Protein AF-A0A167VCK4-F1 (afdb_monomer)

Radius of gyration: 29.53 Å; Cα contacts (8 Å, |Δi|>4): 415; chains: 1; bounding box: 66×116×69 Å

Organism: NCBI:txid1759441

Mean predicted aligned error: 15.31 Å

pLDDT: mean 77.02, std 23.46, range [31.67, 98.44]

Sequence (340 aa):
MSEPAAGTLLFPRAGAYVVFSIDAEMTLEALHDEHVAEVTKNMQTKSFVGYVAKADRIINHESEFQSFRVRILRSGFPPRTEEKGIESDMCTPVWPTTEHPSSRTPLRTDKPLPWNNCYHSSFDSIIVRVPTAYEDAEGAVMLLKSEISRHNAIIRDDQQRANAALKLHQPIPAIGEPSAEDGQISPRNRSQESLQNEPLPDDDYDSAKSAQEFAQAIVNMAEMDRPPETMITVEMSYDLSYVQTLTDPQEFYIEKKALEKLEQDTKAAAIERARRLDEEAFGGAPTQSSAPQAIAPKAVNATPVPWLTRTRQRIASILDSILARFRTPKPSSSHVTPPS

Solvent-accessible surface area (backbone atoms only — not comparable to full-atom values): 20776 Å² total; per-residue (Å²): 132,83,78,80,61,92,82,48,40,66,43,82,49,67,24,28,34,32,30,34,29,63,34,51,45,72,24,51,50,89,67,77,44,71,69,56,51,57,52,29,70,68,54,87,64,64,65,39,42,26,31,30,70,36,66,72,49,76,89,52,92,85,41,70,46,43,38,34,29,34,40,38,38,27,62,53,72,52,79,66,36,73,97,62,27,40,53,42,74,46,49,43,29,28,49,86,27,62,82,45,94,84,63,52,81,42,43,58,51,82,46,80,63,98,64,74,51,30,22,36,42,59,74,44,63,48,73,36,30,32,65,60,45,68,40,70,68,76,90,42,39,33,40,41,72,70,45,50,56,50,50,57,49,53,29,52,53,41,52,50,51,14,54,51,49,42,61,71,69,50,79,75,74,78,81,72,77,86,78,85,78,89,82,82,90,83,90,85,79,93,76,92,81,81,94,74,87,81,83,84,80,82,92,78,73,60,62,68,57,55,50,48,52,52,49,47,50,50,50,52,51,55,63,72,48,53,65,61,75,82,41,54,24,37,50,73,39,56,63,59,82,83,56,90,67,76,38,61,62,68,55,55,57,52,54,50,49,51,51,54,47,54,52,50,55,49,52,53,51,51,51,52,52,52,52,51,52,49,47,70,72,59,69,80,69,82,94,72,94,75,86,82,81,90,79,82,86,78,88,77,85,82,73,87,72,81,59,79,57,53,63,55,50,54,54,48,52,52,50,49,60,54,56,57,70,72,67,68,83,79,82,78,83,78,86,80,84,83,86,134

Secondary structure (DSSP, 8-state):
-PPPPTT-EEESPTTBEEEEEE-HHHHHGGG--HHHHHHHHT----EEEEEEEEESS---TTSSEEEEEEEEEEESPPPPBGGGTB-TT-EEEETT----TT-PPPB-BSS--SSSSEEEEEEEEEEEEEE-EEE--TT--BB-HHHHHHHHHHHHHHHHHHHHHHHHTSPPPP-----------------------PPPPPS---HHHHHHHHHHHHHHHHHHTSPPTTSPBEEEES-GGG-SSPPPHHHHHHHHHHHHHHHHHHHHHHHHHHHHHHHHHHTT------PPPP-PPPP---PPPTTHHHHHHHHHHHHHHHHHHT-PPPPP----PPP-

Foldseek 3Di:
DDDDDPQWDKPPDAQFKKKKKFQQQQLCVVLVDPVSNVCSVPDDIDIWIWGFLAFPFPDDLPFQKTKTKTFTKAAAFDDDDLLQLADSQQKAAAPPDQDGPVRHDHFYKPDDDPDPRIIGHLPLMDMFIEGTDIDRCVPTIGRDPVSSVVSVVSSVVSSVSSVVSNVVPDPDPPPDDDPDDDDDDDDDDDDDDDDDDDDDDDPDPDPVVVVVVVVVVVVVSVVVRHDDSNGGHMDIDSPSPVDPHHDDSVSVVVVNVVSVVVSVVSVVVVVVVVVVVCCVVPVDDDDDDDDDDDDDDDDDDDDDDPCVVVVVVVVVVVVVVVVVVVPDDDDDDDDDDDDD

Structure (mmCIF, N/CA/C/O backbone):
data_AF-A0A167VCK4-F1
#
_entry.id   AF-A0A167VCK4-F1
#
loop_
_atom_site.group_PDB
_atom_site.id
_atom_site.type_symbol
_atom_site.label_atom_id
_atom_site.label_alt_id
_atom_site.label_comp_id
_atom_site.label_asym_id
_atom_site.label_entity_id
_atom_site.label_seq_id
_atom_site.pdbx_PDB_ins_code
_atom_site.Cartn_x
_atom_site.Cartn_y
_atom_site.Cartn_z
_atom_site.occupancy
_atom_site.B_iso_or_equiv
_atom_site.auth_seq_id
_atom_site.auth_comp_id
_atom_site.auth_asym_id
_atom_site.auth_atom_id
_atom_site.pdbx_PDB_model_num
ATOM 1 N N . MET A 1 1 ? 9.088 -3.920 26.551 1.00 51.25 1 MET A N 1
ATOM 2 C CA . MET A 1 1 ? 9.071 -4.639 25.259 1.00 51.25 1 MET A CA 1
ATOM 3 C C . MET A 1 1 ? 10.335 -5.480 25.192 1.00 51.25 1 MET A C 1
ATOM 5 O O . MET A 1 1 ? 11.338 -5.038 25.736 1.00 51.25 1 MET A O 1
ATOM 9 N N . SER A 1 2 ? 10.270 -6.703 24.664 1.00 45.84 2 SER A N 1
ATOM 10 C CA . SER A 1 2 ? 11.448 -7.574 24.563 1.00 45.84 2 SER A CA 1
ATOM 11 C C . SER A 1 2 ? 12.439 -6.995 23.554 1.00 45.84 2 SER A C 1
ATOM 13 O O . SER A 1 2 ? 12.020 -6.508 22.507 1.00 45.84 2 SER A O 1
ATOM 15 N N . GLU A 1 3 ? 13.726 -7.035 23.884 1.00 55.50 3 GLU A N 1
ATOM 16 C CA . GLU A 1 3 ? 14.824 -6.670 22.985 1.00 55.50 3 GLU A CA 1
ATOM 17 C C . GLU A 1 3 ? 14.734 -7.501 21.685 1.00 55.50 3 GLU A C 1
ATOM 19 O O . GLU A 1 3 ? 14.409 -8.694 21.763 1.00 55.50 3 GLU A O 1
ATOM 24 N N . PRO A 1 4 ? 14.942 -6.905 20.493 1.00 61.69 4 PRO A N 1
ATOM 25 C CA . PRO A 1 4 ? 14.839 -7.640 19.238 1.00 61.69 4 PRO A CA 1
ATOM 26 C C . PRO A 1 4 ? 15.866 -8.774 19.207 1.00 61.69 4 PRO A C 1
ATOM 28 O O . PRO A 1 4 ? 17.037 -8.586 19.541 1.00 61.69 4 PRO A O 1
ATOM 31 N N . ALA A 1 5 ? 15.431 -9.966 18.796 1.00 68.56 5 ALA A N 1
ATOM 32 C CA . ALA A 1 5 ? 16.333 -11.094 18.612 1.00 68.56 5 ALA A CA 1
ATOM 33 C C . ALA A 1 5 ? 17.413 -10.729 17.579 1.00 68.56 5 ALA A C 1
ATOM 35 O O . ALA A 1 5 ? 17.120 -10.077 16.570 1.00 68.56 5 ALA A O 1
ATOM 36 N N . ALA A 1 6 ? 18.657 -11.150 17.825 1.00 68.50 6 ALA A N 1
ATOM 37 C CA . ALA A 1 6 ? 19.775 -10.894 16.921 1.00 68.50 6 ALA A CA 1
ATOM 38 C C . ALA A 1 6 ? 19.420 -11.302 15.477 1.00 68.50 6 ALA A C 1
ATOM 40 O O . ALA A 1 6 ? 19.063 -12.451 15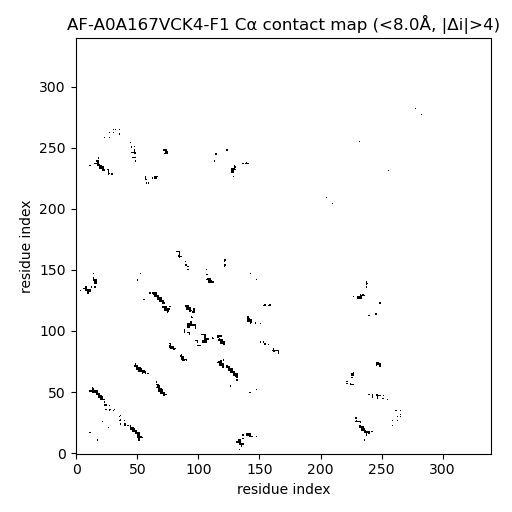.230 1.00 68.50 6 ALA A O 1
ATOM 41 N N . GLY A 1 7 ? 19.505 -10.352 14.539 1.00 69.94 7 GLY A N 1
ATOM 42 C CA . GLY A 1 7 ? 19.199 -10.560 13.116 1.00 69.94 7 GLY A CA 1
ATOM 43 C C . GLY A 1 7 ? 17.828 -10.058 12.648 1.00 69.94 7 GLY A C 1
ATOM 44 O O . GLY A 1 7 ? 17.615 -9.958 11.443 1.00 69.94 7 GLY A O 1
ATOM 45 N N . THR A 1 8 ? 16.924 -9.673 13.554 1.00 82.06 8 THR A N 1
ATOM 46 C CA . THR A 1 8 ? 15.617 -9.106 13.172 1.00 82.06 8 THR A CA 1
ATOM 47 C C . THR A 1 8 ? 15.717 -7.617 12.827 1.00 82.06 8 THR A C 1
ATOM 49 O O . THR A 1 8 ? 16.480 -6.865 13.438 1.00 82.06 8 THR A O 1
ATOM 52 N N . LEU A 1 9 ? 14.962 -7.179 11.815 1.00 87.06 9 LEU A N 1
ATOM 53 C CA . LEU A 1 9 ? 14.899 -5.784 11.367 1.00 87.06 9 LEU A CA 1
ATOM 54 C C . LEU A 1 9 ? 13.482 -5.244 11.533 1.00 87.06 9 LEU A C 1
ATOM 56 O O . LEU A 1 9 ? 12.527 -6.015 11.582 1.00 87.06 9 LEU A O 1
ATOM 60 N N . LEU A 1 10 ? 13.347 -3.915 11.579 1.00 91.44 10 LEU A N 1
ATOM 61 C CA . LEU A 1 10 ? 12.035 -3.271 11.589 1.00 91.44 10 LEU A CA 1
ATOM 62 C C . LEU A 1 10 ? 11.192 -3.783 10.416 1.00 91.44 10 LEU A C 1
ATOM 64 O O . LEU A 1 10 ? 11.621 -3.735 9.256 1.00 91.44 10 LEU A O 1
ATOM 68 N N . PHE A 1 11 ? 9.994 -4.244 10.743 1.00 93.31 11 PHE A N 1
ATOM 69 C CA . PHE A 1 11 ? 9.036 -4.761 9.791 1.00 93.31 11 PHE A CA 1
ATOM 70 C C . PHE A 1 11 ? 8.002 -3.688 9.395 1.00 93.31 11 PHE A C 1
ATOM 72 O O . PHE A 1 11 ? 7.512 -2.963 10.265 1.00 93.31 11 PHE A O 1
ATOM 79 N N . PRO A 1 12 ? 7.630 -3.605 8.104 1.00 95.38 12 PRO A N 1
ATOM 80 C CA . PRO A 1 12 ? 8.283 -4.233 6.959 1.00 95.38 12 PRO A CA 1
ATOM 81 C C . PRO A 1 12 ? 9.541 -3.474 6.498 1.00 95.38 12 PRO A C 1
ATOM 83 O O . PRO A 1 12 ? 9.688 -2.257 6.644 1.00 95.38 12 PRO A O 1
ATOM 86 N N . ARG A 1 13 ? 10.448 -4.198 5.843 1.00 94.19 13 ARG A N 1
ATOM 87 C CA . ARG A 1 13 ? 11.692 -3.665 5.289 1.00 94.19 13 ARG A CA 1
ATOM 88 C C . ARG A 1 13 ? 11.419 -2.906 3.992 1.00 94.19 13 ARG A C 1
ATOM 90 O O . ARG A 1 13 ? 10.796 -3.424 3.069 1.00 94.19 13 ARG A O 1
ATOM 97 N N . ALA A 1 14 ? 11.979 -1.704 3.864 1.00 94.69 14 ALA A N 1
ATOM 98 C CA . ALA A 1 14 ? 11.926 -0.956 2.609 1.00 94.69 14 ALA A CA 1
ATOM 99 C C . ALA A 1 14 ? 12.534 -1.760 1.438 1.00 94.69 14 ALA A C 1
ATOM 101 O O . ALA A 1 14 ? 13.630 -2.317 1.542 1.00 94.69 14 ALA A O 1
ATOM 102 N N . GLY A 1 15 ? 11.815 -1.789 0.321 1.00 96.88 15 GLY A N 1
ATOM 103 C CA . GLY A 1 15 ? 12.085 -2.573 -0.880 1.00 96.88 15 GLY A CA 1
ATOM 104 C C . GLY A 1 15 ? 11.443 -3.956 -0.891 1.00 96.88 15 GLY A C 1
ATOM 105 O O . GLY A 1 15 ? 11.307 -4.525 -1.970 1.00 96.88 15 GLY A O 1
ATOM 106 N N . ALA A 1 16 ? 11.023 -4.492 0.255 1.00 97.81 16 ALA A N 1
ATOM 107 C CA . ALA A 1 16 ? 10.404 -5.808 0.308 1.00 97.81 16 ALA A CA 1
ATOM 108 C C . ALA A 1 16 ? 9.012 -5.788 -0.325 1.00 97.81 16 ALA A C 1
ATOM 110 O O . ALA A 1 16 ? 8.238 -4.850 -0.109 1.00 97.81 16 ALA A O 1
ATOM 111 N N . TYR A 1 17 ? 8.702 -6.833 -1.087 1.00 98.38 17 TYR A N 1
ATOM 112 C CA . TYR A 1 17 ? 7.336 -7.160 -1.461 1.00 98.38 17 TYR A CA 1
ATOM 113 C C . TYR A 1 17 ? 6.623 -7.804 -0.280 1.00 98.38 17 TYR A C 1
ATOM 115 O O . TYR A 1 17 ? 7.174 -8.671 0.396 1.00 98.38 17 TYR A O 1
ATOM 123 N N . VAL A 1 18 ? 5.392 -7.364 -0.064 1.00 98.38 18 VAL A N 1
ATOM 124 C CA . VAL A 1 18 ? 4.519 -7.819 1.008 1.00 98.38 18 VAL A CA 1
ATOM 125 C C . VAL A 1 18 ? 3.144 -8.144 0.444 1.00 98.38 18 VAL A C 1
ATOM 127 O O . VAL A 1 18 ? 2.658 -7.470 -0.472 1.00 98.38 18 VAL A O 1
ATOM 130 N N . VAL A 1 19 ? 2.518 -9.166 1.014 1.00 98.25 19 VAL A N 1
ATOM 131 C CA . VAL A 1 19 ? 1.065 -9.319 1.002 1.00 98.25 19 VAL A CA 1
ATOM 132 C C . VAL A 1 19 ? 0.518 -8.474 2.138 1.00 98.25 19 VAL A C 1
ATOM 134 O O . VAL A 1 19 ? 1.095 -8.470 3.223 1.00 98.25 19 VAL A O 1
ATOM 137 N N . PHE A 1 20 ? -0.571 -7.755 1.903 1.00 98.25 20 PHE A N 1
ATOM 138 C CA . PHE A 1 20 ? -1.227 -6.982 2.946 1.00 98.25 20 PHE A CA 1
ATOM 139 C C . PHE A 1 20 ? -2.740 -6.933 2.758 1.00 98.25 20 PHE A C 1
ATOM 141 O O . PHE A 1 20 ? -3.239 -7.004 1.635 1.00 98.25 20 PHE A O 1
ATOM 148 N N . SER A 1 21 ? -3.469 -6.788 3.856 1.00 98.00 21 SER A N 1
ATOM 149 C CA . SER A 1 21 ? -4.927 -6.625 3.881 1.00 98.00 21 SER A CA 1
ATOM 150 C C . SER A 1 21 ? -5.308 -5.609 4.943 1.00 98.00 21 SER A C 1
ATOM 152 O O . SER A 1 21 ? -4.586 -5.424 5.922 1.00 98.00 21 SER A O 1
ATOM 154 N N . ILE A 1 22 ? -6.434 -4.928 4.746 1.00 97.94 22 ILE A N 1
ATOM 155 C CA . ILE A 1 22 ? -6.930 -3.971 5.734 1.00 97.94 22 ILE A CA 1
ATOM 156 C C . ILE A 1 22 ? -7.361 -4.724 6.995 1.00 97.94 22 ILE A C 1
ATOM 158 O O . ILE A 1 22 ? -8.137 -5.678 6.913 1.00 97.94 22 ILE A O 1
ATOM 162 N N . ASP A 1 23 ? -6.879 -4.265 8.148 1.00 96.94 23 ASP A N 1
ATOM 163 C CA . ASP A 1 23 ? -7.410 -4.638 9.455 1.00 96.94 23 ASP A CA 1
ATOM 164 C C . ASP A 1 23 ? -8.515 -3.639 9.814 1.00 96.94 23 ASP A C 1
ATOM 166 O O . ASP A 1 23 ? -8.262 -2.522 10.281 1.00 96.94 23 ASP A O 1
ATOM 170 N N . ALA A 1 24 ? -9.755 -4.015 9.502 1.00 96.19 24 ALA A N 1
ATOM 171 C CA . ALA A 1 24 ? -10.920 -3.168 9.724 1.00 96.19 24 ALA A CA 1
ATOM 172 C C . ALA A 1 24 ? -11.179 -2.926 11.220 1.00 96.19 24 ALA A C 1
ATOM 174 O O . ALA A 1 24 ? -11.553 -1.811 11.590 1.00 96.19 24 ALA A O 1
ATOM 175 N N . GLU A 1 25 ? -10.964 -3.942 12.068 1.00 94.38 25 GLU A N 1
ATOM 176 C CA . GLU A 1 25 ? -11.134 -3.837 13.523 1.00 94.38 25 GLU A CA 1
ATOM 177 C C . GLU A 1 25 ? -10.146 -2.802 14.077 1.00 94.38 25 GLU A C 1
ATOM 179 O O . GLU A 1 25 ? -10.559 -1.823 14.697 1.00 94.38 25 GLU A O 1
ATOM 184 N N . MET A 1 26 ? -8.855 -2.956 13.770 1.00 93.75 26 MET A N 1
ATOM 185 C CA . MET A 1 26 ? -7.796 -2.080 14.282 1.00 93.75 26 MET A CA 1
ATOM 186 C C . MET A 1 26 ? -7.824 -0.673 13.673 1.00 93.75 26 MET A C 1
ATOM 188 O O . MET A 1 26 ? -7.414 0.299 14.309 1.00 93.75 26 MET A O 1
ATOM 192 N N . THR A 1 27 ? -8.322 -0.527 12.443 1.00 95.12 27 THR A N 1
ATOM 193 C CA . THR A 1 27 ? -8.495 0.792 11.814 1.00 95.12 27 THR A CA 1
ATOM 194 C C . THR A 1 27 ? -9.505 1.653 12.570 1.00 95.12 27 THR A C 1
ATOM 196 O O . THR A 1 27 ? -9.289 2.853 12.712 1.00 95.12 27 THR A O 1
ATOM 199 N N . LEU A 1 28 ? -10.608 1.065 13.043 1.00 94.69 28 LEU A N 1
ATOM 200 C CA . LEU A 1 28 ? -11.704 1.806 13.679 1.00 94.69 28 LEU A CA 1
ATOM 201 C C . LEU A 1 28 ? -11.793 1.590 15.197 1.00 94.69 28 LEU A C 1
ATOM 203 O O . LEU A 1 28 ? -12.748 2.048 15.825 1.00 94.69 28 LEU A O 1
ATOM 207 N N . GLU A 1 29 ? -10.792 0.948 15.800 1.00 92.12 29 GLU A N 1
ATOM 208 C CA . GLU A 1 29 ? -10.749 0.632 17.234 1.00 92.12 29 GLU A CA 1
ATOM 209 C C . GLU A 1 29 ? -10.920 1.877 18.120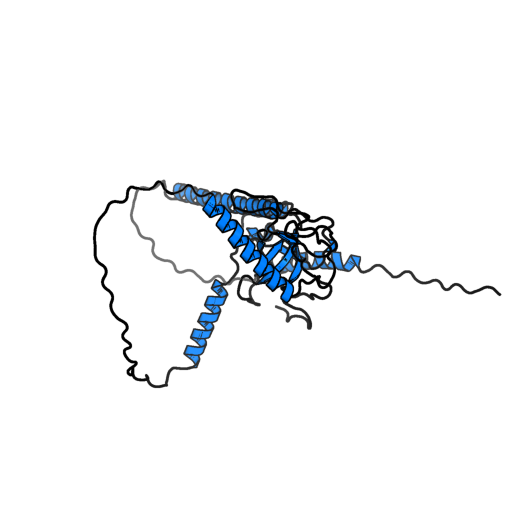 1.00 92.12 29 GLU A C 1
ATOM 211 O O . GLU A 1 29 ? -11.632 1.837 19.127 1.00 92.12 29 GLU A O 1
ATOM 216 N N . ALA A 1 30 ? -10.340 3.006 17.700 1.00 90.12 30 ALA A N 1
ATOM 217 C CA . ALA A 1 30 ? -10.389 4.276 18.425 1.00 90.12 30 ALA A CA 1
ATOM 218 C C . ALA A 1 30 ? -11.807 4.874 18.547 1.00 90.12 30 ALA A C 1
ATOM 220 O O . ALA A 1 30 ? -12.027 5.780 19.350 1.00 90.12 30 ALA A O 1
ATOM 221 N N . LEU A 1 31 ? -12.786 4.389 17.770 1.00 90.31 31 LEU A N 1
ATOM 222 C CA . LEU A 1 31 ? -14.174 4.853 17.877 1.00 90.31 31 LEU A CA 1
ATOM 223 C C . LEU A 1 31 ? -14.893 4.303 19.113 1.00 90.31 31 LEU A C 1
ATOM 225 O O . LEU A 1 31 ? -15.889 4.893 19.526 1.00 90.31 31 LEU A O 1
ATOM 229 N N . HIS A 1 32 ? -14.411 3.195 19.689 1.00 90.31 32 HIS A N 1
ATOM 230 C CA . HIS A 1 32 ? -15.005 2.540 20.861 1.00 90.31 32 HIS A CA 1
ATOM 231 C C . HIS A 1 32 ? -16.531 2.313 20.755 1.00 90.31 32 HIS A C 1
ATOM 233 O O . HIS A 1 32 ? -17.246 2.369 21.756 1.00 90.31 32 HIS A O 1
ATOM 239 N N . ASP A 1 33 ? -17.031 2.052 19.544 1.00 93.19 33 ASP A N 1
ATOM 240 C CA . ASP A 1 33 ? -18.449 1.814 19.265 1.00 93.19 33 ASP A CA 1
ATOM 241 C C . ASP A 1 33 ? -18.698 0.316 19.010 1.00 93.19 33 ASP A C 1
ATOM 243 O O . ASP A 1 33 ? -18.062 -0.304 18.154 1.00 93.19 33 ASP A O 1
ATOM 247 N N . GLU A 1 34 ? -19.613 -0.279 19.781 1.00 93.25 34 GLU A N 1
ATOM 248 C CA . GLU A 1 34 ? -19.919 -1.717 19.731 1.00 93.25 34 GLU A CA 1
ATOM 249 C C . GLU A 1 34 ? -20.486 -2.147 18.371 1.00 93.25 34 GLU A C 1
ATOM 251 O O . GLU A 1 34 ? -20.140 -3.219 17.872 1.00 93.25 34 GLU A O 1
ATOM 256 N N . HIS A 1 35 ? -21.295 -1.294 17.733 1.00 92.12 35 HIS A N 1
ATOM 257 C CA . HIS A 1 35 ? -21.841 -1.582 16.411 1.00 92.12 35 HIS A CA 1
ATOM 258 C C . HIS A 1 35 ? -20.734 -1.577 15.355 1.00 92.12 35 HIS A C 1
ATOM 260 O O . HIS A 1 35 ? -20.675 -2.479 14.519 1.00 92.12 35 HIS A O 1
ATOM 266 N N . VAL A 1 36 ? -19.815 -0.608 15.425 1.00 94.81 36 VAL A N 1
ATOM 267 C CA . VAL A 1 36 ? -18.645 -0.580 14.536 1.00 94.81 36 VAL A CA 1
ATOM 268 C C . VAL A 1 36 ? -17.797 -1.833 14.722 1.00 94.81 36 VAL A C 1
ATOM 270 O O . VAL A 1 36 ? -17.436 -2.452 13.726 1.00 94.81 36 VAL A O 1
ATOM 273 N N . ALA A 1 37 ? -17.527 -2.242 15.964 1.00 94.31 37 ALA A N 1
ATOM 274 C CA . ALA A 1 37 ? -16.748 -3.446 16.254 1.00 94.31 37 ALA A CA 1
ATOM 275 C C . ALA A 1 37 ? -17.400 -4.724 15.693 1.00 94.31 37 ALA A C 1
ATOM 277 O O . ALA A 1 37 ? -16.708 -5.610 15.192 1.00 94.31 37 ALA A O 1
ATOM 278 N N . GLU A 1 38 ? -18.731 -4.833 15.742 1.00 95.00 38 GLU A N 1
ATOM 279 C CA . GLU A 1 38 ? -19.453 -5.961 15.147 1.00 95.00 38 GLU A CA 1
ATOM 280 C C . GLU A 1 38 ? -19.389 -5.949 13.611 1.00 95.00 38 GLU A C 1
ATOM 282 O O . GLU A 1 38 ? -19.175 -6.995 12.989 1.00 95.00 38 GLU A O 1
ATOM 287 N N . VAL A 1 39 ? -19.543 -4.776 12.991 1.00 95.06 39 VAL A N 1
ATOM 288 C CA . VAL A 1 39 ? -19.478 -4.622 11.530 1.00 95.06 39 VAL A CA 1
ATOM 289 C C . VAL A 1 39 ? -18.075 -4.932 11.009 1.00 95.06 39 VAL A C 1
ATOM 291 O O . VAL A 1 39 ? -17.938 -5.711 10.065 1.00 95.06 39 VAL A O 1
ATOM 294 N N . THR A 1 40 ? -17.031 -4.372 11.626 1.00 95.06 40 THR A N 1
ATOM 295 C CA . THR A 1 40 ? -15.640 -4.548 11.179 1.00 95.06 40 THR A CA 1
ATOM 296 C C . THR A 1 40 ? -15.153 -5.979 11.353 1.00 95.06 40 THR A C 1
ATOM 298 O O . THR A 1 40 ? -14.510 -6.507 10.450 1.00 95.06 40 THR A O 1
ATOM 301 N N . LYS A 1 41 ? -15.548 -6.655 12.438 1.00 93.56 41 LYS A N 1
ATOM 302 C CA . LYS A 1 41 ? -15.233 -8.072 12.678 1.00 93.56 41 LYS A CA 1
ATOM 303 C C . LYS A 1 41 ? -15.765 -9.014 11.595 1.00 93.56 41 LYS A C 1
ATOM 305 O O . LYS A 1 41 ? -15.189 -10.072 11.350 1.00 93.56 41 LYS A O 1
ATOM 310 N N . ASN A 1 42 ? -16.886 -8.659 10.970 1.00 92.38 42 ASN A N 1
ATOM 311 C CA . ASN A 1 42 ? -17.507 -9.453 9.910 1.00 92.38 42 ASN A CA 1
ATOM 312 C C . ASN A 1 42 ? -17.162 -8.941 8.502 1.00 92.38 42 ASN A C 1
ATOM 314 O O . ASN A 1 42 ? -17.631 -9.507 7.509 1.00 92.38 42 ASN A O 1
ATOM 318 N N . MET A 1 43 ? -16.367 -7.873 8.395 1.00 93.19 43 MET A N 1
ATOM 319 C CA . MET A 1 43 ? -15.998 -7.285 7.117 1.00 93.19 43 MET A CA 1
ATOM 320 C C . MET A 1 43 ? -15.003 -8.191 6.394 1.00 93.19 43 MET A C 1
ATOM 322 O O . MET A 1 43 ? -13.942 -8.527 6.912 1.00 93.19 43 MET A O 1
ATOM 326 N N . GLN A 1 44 ? -15.340 -8.579 5.167 1.00 92.44 44 GLN A N 1
ATOM 327 C CA . GLN A 1 44 ? -14.403 -9.288 4.305 1.00 92.44 44 GLN A CA 1
ATOM 328 C C . GLN A 1 44 ? -13.471 -8.272 3.650 1.00 92.44 44 GLN A C 1
ATOM 330 O O . GLN A 1 44 ? -13.928 -7.416 2.891 1.00 92.44 44 GLN A O 1
ATOM 335 N N . THR A 1 45 ? -12.178 -8.379 3.937 1.00 94.94 45 THR A N 1
ATOM 336 C CA . THR A 1 45 ? -11.135 -7.572 3.301 1.00 94.94 45 THR A CA 1
ATOM 337 C C . THR A 1 45 ? -10.359 -8.416 2.301 1.00 94.94 45 THR A C 1
ATOM 339 O O . THR A 1 45 ? -10.238 -9.638 2.444 1.00 94.94 45 THR A O 1
ATOM 342 N N . LYS A 1 46 ? -9.874 -7.779 1.234 1.00 96.94 46 LYS A N 1
ATOM 343 C CA . LYS A 1 46 ? -9.067 -8.465 0.222 1.00 96.94 46 LYS A CA 1
ATOM 344 C C . LYS A 1 46 ? -7.586 -8.390 0.569 1.00 96.94 46 LYS A C 1
ATOM 346 O O . LYS A 1 46 ? -7.119 -7.485 1.260 1.00 96.94 46 LYS A O 1
ATOM 351 N N . SER A 1 47 ? -6.834 -9.348 0.037 1.00 97.62 47 SER A N 1
ATOM 352 C CA . SER A 1 47 ? -5.376 -9.325 0.075 1.00 97.62 47 SER A CA 1
ATOM 353 C C . SER A 1 47 ? -4.831 -8.649 -1.176 1.00 97.62 47 SER A C 1
ATOM 355 O O . SER A 1 47 ? -5.239 -8.936 -2.305 1.00 97.62 47 SER A O 1
ATOM 357 N N . PHE A 1 48 ? -3.872 -7.765 -0.963 1.00 98.31 48 PHE A N 1
ATOM 358 C CA . PHE A 1 48 ? -3.171 -7.004 -1.979 1.00 98.31 48 PHE A CA 1
ATOM 359 C C . PHE A 1 48 ? -1.688 -7.331 -1.906 1.00 98.31 48 PHE A C 1
ATOM 361 O O . PHE A 1 48 ? -1.187 -7.816 -0.893 1.00 98.31 48 PHE A O 1
ATOM 368 N N . VAL A 1 49 ? -0.975 -7.057 -2.990 1.00 98.44 49 VAL A N 1
ATOM 369 C CA . VAL A 1 49 ? 0.474 -7.232 -3.050 1.00 98.44 49 VAL A CA 1
ATOM 370 C C . VAL A 1 49 ? 1.086 -5.906 -3.437 1.00 98.44 49 VAL A C 1
ATOM 372 O O . VAL A 1 49 ? 0.549 -5.185 -4.271 1.00 98.44 49 VAL A O 1
ATOM 375 N N . GLY A 1 50 ? 2.220 -5.564 -2.850 1.00 98.31 50 GLY A N 1
ATOM 376 C CA . GLY A 1 50 ? 2.954 -4.360 -3.206 1.00 98.31 50 GLY A CA 1
ATOM 377 C C . GLY A 1 50 ? 4.342 -4.379 -2.607 1.00 98.31 50 GLY A C 1
ATOM 378 O O . GLY A 1 50 ? 4.643 -5.237 -1.783 1.00 98.31 50 GLY A O 1
ATOM 379 N N . TYR A 1 51 ? 5.192 -3.439 -3.008 1.00 98.38 51 TYR A N 1
ATOM 380 C CA . TYR A 1 51 ? 6.474 -3.259 -2.330 1.00 98.38 51 TYR A CA 1
ATOM 381 C C . TYR A 1 51 ? 6.454 -2.024 -1.435 1.00 98.38 51 TYR A C 1
ATOM 383 O O . TYR A 1 51 ? 5.839 -0.996 -1.749 1.00 98.38 51 TYR A O 1
ATOM 391 N N . VAL A 1 52 ? 7.167 -2.121 -0.317 1.00 98.06 52 VAL A N 1
ATOM 392 C CA . VAL A 1 52 ? 7.318 -1.035 0.651 1.00 98.06 52 VAL A CA 1
ATOM 393 C C . VAL A 1 52 ? 8.336 -0.036 0.116 1.00 98.06 52 VAL A C 1
ATOM 395 O O . VAL A 1 52 ? 9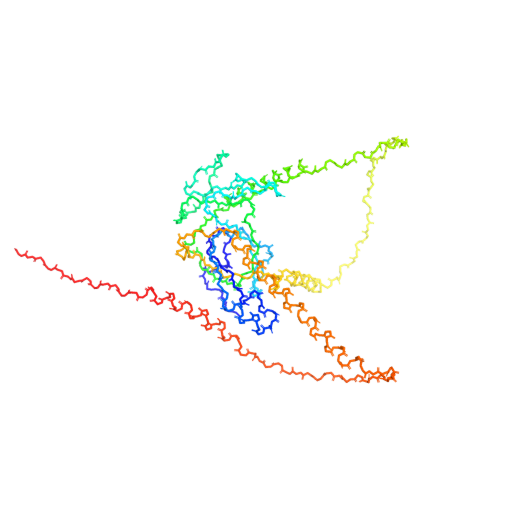.525 -0.326 0.039 1.00 98.06 52 VAL A O 1
ATOM 398 N N . ALA A 1 53 ? 7.903 1.156 -0.280 1.00 94.88 53 ALA A N 1
ATOM 399 C CA . ALA A 1 53 ? 8.796 2.145 -0.878 1.00 94.88 53 ALA A CA 1
ATOM 400 C C . ALA A 1 53 ? 9.715 2.799 0.158 1.00 94.88 53 ALA A C 1
ATOM 402 O O . ALA A 1 53 ? 10.917 2.928 -0.074 1.00 94.88 53 ALA A O 1
ATOM 403 N N . LYS A 1 54 ? 9.136 3.240 1.277 1.00 90.19 54 LYS A N 1
ATOM 404 C CA . LYS A 1 54 ? 9.830 3.857 2.413 1.00 90.19 54 LYS A CA 1
ATOM 405 C C . LYS A 1 54 ? 8.884 3.982 3.607 1.00 90.19 54 LYS A C 1
ATOM 407 O O . LYS A 1 54 ? 7.665 3.932 3.425 1.00 90.19 54 LYS A O 1
ATOM 412 N N . ALA A 1 55 ? 9.448 4.217 4.790 1.00 86.56 55 ALA A N 1
ATOM 413 C CA . ALA A 1 55 ? 8.696 4.832 5.878 1.00 86.56 55 ALA A CA 1
ATOM 414 C C . ALA A 1 55 ? 8.185 6.207 5.411 1.00 86.56 55 ALA A C 1
ATOM 416 O O . ALA A 1 55 ? 8.900 6.939 4.714 1.00 86.56 55 ALA A O 1
ATOM 417 N N . ASP A 1 56 ? 6.926 6.518 5.711 1.00 84.69 56 ASP A N 1
ATOM 418 C CA . ASP A 1 56 ? 6.324 7.805 5.336 1.00 84.69 56 ASP A CA 1
ATOM 419 C C . ASP A 1 56 ? 6.683 8.908 6.346 1.00 84.69 56 ASP A C 1
ATOM 421 O O . ASP A 1 56 ? 6.732 10.080 5.980 1.00 84.69 56 ASP A O 1
ATOM 425 N N . ARG A 1 57 ? 7.028 8.503 7.573 1.00 81.38 57 ARG A N 1
ATOM 426 C CA . ARG A 1 57 ? 7.386 9.342 8.723 1.00 81.38 57 ARG A CA 1
ATOM 427 C C . ARG A 1 57 ? 8.712 8.902 9.349 1.00 81.38 57 ARG A C 1
ATOM 429 O O . ARG A 1 57 ? 9.288 7.889 8.934 1.00 81.38 57 ARG A O 1
ATOM 436 N N . ILE A 1 58 ? 9.212 9.661 10.321 1.00 81.56 58 ILE A N 1
ATOM 437 C CA . ILE A 1 58 ? 10.382 9.284 11.117 1.00 81.56 58 ILE A CA 1
ATOM 438 C C . ILE A 1 58 ? 10.054 7.991 11.867 1.00 81.56 58 ILE A C 1
ATOM 440 O O . ILE A 1 58 ? 9.009 7.856 12.499 1.00 81.56 58 ILE A O 1
ATOM 444 N N . ILE A 1 59 ? 10.959 7.017 11.777 1.00 82.75 59 ILE A N 1
ATOM 445 C CA . ILE A 1 59 ? 10.814 5.747 12.484 1.00 82.75 59 ILE A CA 1
ATOM 446 C C . ILE A 1 59 ? 10.943 6.019 13.981 1.00 82.75 59 ILE A C 1
ATOM 448 O O . ILE A 1 59 ? 12.018 6.378 14.460 1.00 82.75 59 ILE A O 1
ATOM 452 N N . ASN A 1 60 ? 9.854 5.802 14.714 1.00 81.62 60 ASN A N 1
ATOM 453 C CA . ASN A 1 60 ? 9.854 5.817 16.169 1.00 81.62 60 ASN A CA 1
ATOM 454 C C . ASN A 1 60 ? 9.685 4.384 16.683 1.00 81.62 60 ASN A C 1
ATOM 456 O O . ASN A 1 60 ? 8.586 3.836 16.642 1.00 81.62 60 ASN A O 1
ATOM 460 N N . HIS A 1 61 ? 10.770 3.766 17.145 1.00 81.88 61 HIS A N 1
ATOM 461 C CA . HIS A 1 61 ? 10.777 2.377 17.617 1.00 81.88 61 HIS A CA 1
ATOM 462 C C . HIS A 1 61 ? 9.910 2.135 18.867 1.00 81.88 61 HIS A C 1
ATOM 464 O O . HIS A 1 61 ? 9.601 0.983 19.165 1.00 81.88 61 HIS A O 1
ATOM 470 N N . GLU A 1 62 ? 9.513 3.197 19.572 1.00 81.69 62 GLU A N 1
ATOM 471 C CA . GLU A 1 62 ? 8.620 3.144 20.734 1.00 81.69 62 GLU A CA 1
ATOM 472 C C . GLU A 1 62 ? 7.145 3.332 20.353 1.00 81.69 62 GLU A C 1
ATOM 474 O O . GLU A 1 62 ? 6.256 3.067 21.162 1.00 81.69 62 GLU A O 1
ATOM 479 N N . SER A 1 63 ? 6.867 3.783 19.125 1.00 85.44 63 SER A N 1
ATOM 480 C CA . SER A 1 63 ? 5.501 3.902 18.627 1.00 85.44 63 SER A CA 1
ATOM 481 C C . SER A 1 63 ? 4.896 2.514 18.446 1.00 85.44 63 SER A C 1
ATOM 483 O O . SER A 1 63 ? 5.533 1.621 17.892 1.00 85.44 63 SER A O 1
ATOM 485 N N . GLU A 1 64 ? 3.640 2.342 18.851 1.00 89.75 64 GLU A N 1
ATOM 486 C CA . GLU A 1 64 ? 2.880 1.109 18.604 1.00 89.75 64 GLU A CA 1
ATOM 487 C C . GLU A 1 64 ? 2.697 0.844 17.106 1.00 89.75 64 GLU A C 1
ATOM 489 O O . GLU A 1 64 ? 2.621 -0.303 16.672 1.00 89.75 64 GLU A O 1
ATOM 494 N N . PHE A 1 65 ? 2.695 1.915 16.312 1.00 91.94 65 PHE A N 1
ATOM 495 C CA . PHE A 1 65 ? 2.493 1.861 14.878 1.00 91.94 65 PHE A CA 1
ATOM 496 C C . PHE A 1 65 ? 3.514 2.696 14.118 1.00 91.94 65 PHE A C 1
ATOM 498 O O . PHE A 1 65 ? 3.848 3.815 14.517 1.00 91.94 65 PHE A O 1
ATOM 505 N N . GLN A 1 66 ? 3.904 2.199 12.949 1.00 92.19 66 GLN A N 1
ATOM 506 C CA . GLN A 1 66 ? 4.656 2.941 11.946 1.00 92.19 66 GLN A CA 1
ATOM 507 C C . GLN A 1 66 ? 3.790 3.219 10.720 1.00 92.19 66 GLN A C 1
ATOM 509 O O . GLN A 1 66 ? 2.812 2.519 10.460 1.00 92.19 66 GLN A O 1
ATOM 514 N N . SER A 1 67 ? 4.169 4.227 9.934 1.00 93.88 67 SER A N 1
ATOM 515 C CA . SER A 1 67 ? 3.536 4.499 8.641 1.00 93.88 67 SER A CA 1
ATOM 516 C C . SER A 1 67 ? 4.483 4.204 7.488 1.00 93.88 67 SER A C 1
ATOM 518 O O . SER A 1 67 ? 5.646 4.619 7.477 1.00 93.88 67 SER A O 1
ATOM 520 N N . PHE A 1 68 ? 3.964 3.508 6.485 1.00 95.69 68 PHE A N 1
ATOM 521 C CA . PHE A 1 68 ? 4.726 3.109 5.313 1.00 95.69 68 PHE A CA 1
ATOM 522 C C . PHE A 1 68 ? 3.987 3.463 4.040 1.00 95.69 68 PHE A C 1
ATOM 524 O O . PHE A 1 68 ? 2.769 3.321 3.932 1.00 95.69 68 PHE A O 1
ATOM 531 N N . ARG A 1 69 ? 4.760 3.871 3.036 1.00 96.81 69 ARG A N 1
ATOM 532 C CA . ARG A 1 69 ? 4.262 4.002 1.675 1.00 96.81 69 ARG A CA 1
ATOM 533 C C . ARG A 1 69 ? 4.424 2.685 0.940 1.00 96.81 69 ARG A C 1
ATOM 535 O O . ARG A 1 69 ? 5.550 2.220 0.760 1.00 96.81 69 ARG A O 1
ATOM 542 N N . VAL A 1 70 ? 3.324 2.156 0.426 1.00 98.25 70 VAL A N 1
ATOM 543 C CA . VAL A 1 70 ? 3.303 0.954 -0.410 1.00 98.25 70 VAL A CA 1
ATOM 544 C C . VAL A 1 70 ? 2.957 1.343 -1.847 1.00 98.25 70 VAL A C 1
ATOM 546 O O . VAL A 1 70 ? 2.140 2.242 -2.092 1.00 98.25 70 VAL A O 1
ATOM 549 N N . ARG A 1 71 ? 3.627 0.705 -2.809 1.00 98.06 71 ARG A N 1
ATOM 550 C CA . ARG A 1 71 ? 3.261 0.737 -4.232 1.00 98.06 71 ARG A CA 1
ATOM 551 C C . ARG A 1 71 ? 2.578 -0.576 -4.563 1.00 98.06 71 ARG A C 1
ATOM 553 O O . ARG A 1 71 ? 3.209 -1.629 -4.445 1.00 98.06 71 ARG A O 1
ATOM 560 N N . ILE A 1 72 ? 1.291 -0.499 -4.886 1.00 98.38 72 ILE A N 1
ATOM 561 C CA . ILE A 1 72 ? 0.465 -1.688 -5.074 1.00 98.38 72 ILE A CA 1
ATOM 562 C C . ILE A 1 72 ? 0.782 -2.278 -6.446 1.00 98.38 72 ILE A C 1
ATOM 564 O O . ILE A 1 72 ? 0.774 -1.585 -7.464 1.00 98.38 72 ILE A O 1
ATOM 568 N N . LEU A 1 73 ? 1.087 -3.568 -6.446 1.00 98.25 73 LEU A N 1
ATOM 569 C CA . LEU A 1 73 ? 1.309 -4.362 -7.635 1.00 98.25 73 LEU A CA 1
ATOM 570 C C . LEU A 1 73 ? -0.041 -4.729 -8.255 1.00 98.25 73 LEU A C 1
ATOM 572 O O . LEU A 1 73 ? -0.978 -5.100 -7.549 1.00 98.25 73 LEU A O 1
ATOM 576 N N . ARG A 1 74 ? -0.120 -4.687 -9.582 1.00 96.62 74 ARG A N 1
ATOM 577 C CA . ARG A 1 74 ? -1.305 -5.104 -10.334 1.00 96.62 74 ARG A CA 1
ATOM 578 C C . ARG A 1 74 ? -0.955 -6.074 -11.450 1.00 96.62 74 ARG A C 1
ATOM 580 O O . ARG A 1 74 ? 0.190 -6.121 -11.907 1.00 96.62 74 ARG A O 1
ATOM 587 N N . SER A 1 75 ? -1.969 -6.799 -11.915 1.00 96.25 75 SER A N 1
ATOM 588 C CA . SER A 1 75 ? -1.894 -7.514 -13.187 1.00 96.25 75 SER A CA 1
ATOM 589 C C . SER A 1 75 ? -2.369 -6.614 -14.328 1.00 96.25 75 SER A C 1
ATOM 591 O O . SER A 1 75 ? -3.403 -5.953 -14.212 1.00 96.25 75 SER A O 1
ATOM 593 N N . GLY A 1 76 ? -1.610 -6.591 -15.422 1.00 95.00 76 GLY A N 1
ATOM 594 C CA . GLY A 1 76 ? -1.916 -5.808 -16.616 1.00 95.00 76 GLY A CA 1
ATOM 595 C C . GLY A 1 76 ? -1.814 -4.290 -16.436 1.00 95.00 76 GLY A C 1
ATOM 596 O O . GLY A 1 76 ? -1.431 -3.770 -15.384 1.00 95.00 76 GLY A O 1
ATOM 597 N N . PHE A 1 77 ? -2.158 -3.571 -17.503 1.00 94.06 77 PHE A N 1
ATOM 598 C CA . PHE A 1 77 ? -2.119 -2.111 -17.528 1.00 94.06 77 PHE A CA 1
ATOM 599 C C . PHE A 1 77 ? -3.180 -1.487 -16.609 1.00 94.06 77 PHE A C 1
ATOM 601 O O . PHE A 1 77 ? -4.280 -2.033 -16.474 1.00 94.06 77 PHE A O 1
ATOM 608 N N . PRO A 1 78 ? -2.890 -0.328 -15.991 1.00 92.62 78 PRO A N 1
ATOM 609 C CA . PRO A 1 78 ? -3.909 0.443 -15.298 1.00 92.62 78 PRO A CA 1
ATOM 610 C C . PRO A 1 78 ? -4.968 0.995 -16.263 1.00 92.62 78 PRO A C 1
ATOM 612 O O . PRO A 1 78 ? -4.662 1.282 -17.428 1.00 92.62 78 PRO A O 1
ATOM 615 N N . PRO A 1 79 ? -6.216 1.181 -15.798 1.00 90.50 79 PRO A N 1
ATOM 616 C CA . PRO A 1 79 ? -7.247 1.824 -16.598 1.00 90.50 79 PRO A CA 1
ATOM 617 C C . PRO A 1 79 ? -6.889 3.290 -16.865 1.00 90.50 79 PRO A C 1
ATOM 619 O O . PRO A 1 79 ? -6.357 3.993 -16.001 1.00 90.50 79 PRO A O 1
ATOM 622 N N . ARG A 1 80 ? -7.222 3.766 -18.065 1.00 93.12 80 ARG A N 1
ATOM 623 C CA . ARG A 1 80 ? -7.129 5.183 -18.424 1.00 93.12 80 ARG A CA 1
ATOM 624 C C . ARG A 1 80 ? -8.138 5.991 -17.606 1.00 93.12 80 ARG A C 1
ATOM 626 O O . ARG A 1 80 ? -9.292 5.593 -17.485 1.00 93.12 80 ARG A O 1
ATOM 633 N N . THR A 1 81 ? -7.713 7.132 -17.067 1.00 91.50 81 THR A N 1
ATOM 634 C CA . THR A 1 81 ? -8.576 8.071 -16.336 1.00 91.50 81 THR A CA 1
ATOM 635 C C . THR A 1 81 ? -8.381 9.484 -16.881 1.00 91.50 81 THR A C 1
ATOM 637 O O . THR A 1 81 ? -7.504 10.219 -16.423 1.00 91.50 81 THR A O 1
ATOM 640 N N . GLU A 1 82 ? -9.214 9.876 -17.849 1.00 89.50 82 GLU A N 1
ATOM 641 C CA . GLU A 1 82 ? -9.128 11.186 -18.519 1.00 89.50 82 GLU A CA 1
ATOM 642 C C . GLU A 1 82 ? -9.278 12.353 -17.535 1.00 89.50 82 GLU A C 1
ATOM 644 O O . GLU A 1 82 ? -8.490 13.295 -17.571 1.00 89.50 82 GLU A O 1
ATOM 649 N N . GLU A 1 83 ? -10.198 12.234 -16.572 1.00 89.62 83 GLU A N 1
ATOM 650 C CA . GLU A 1 83 ? -10.444 13.232 -15.515 1.00 89.62 83 GLU A CA 1
ATOM 651 C C . GLU A 1 83 ? -9.216 13.535 -14.647 1.00 89.62 83 GLU A C 1
ATOM 653 O O . GLU A 1 83 ? -9.164 14.564 -13.977 1.00 89.62 83 GLU A O 1
ATOM 658 N N . LYS A 1 84 ? -8.234 12.627 -14.630 1.00 89.19 84 LYS A N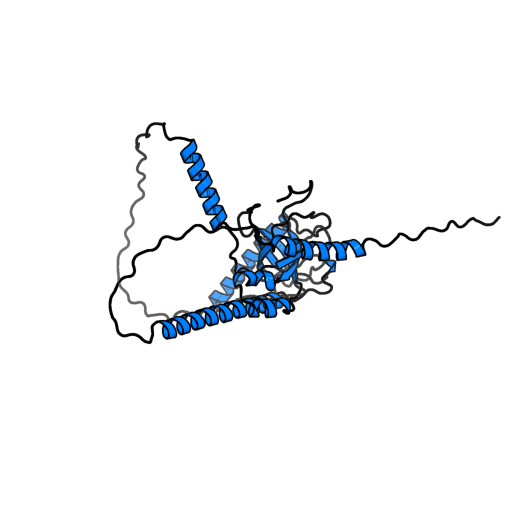 1
ATOM 659 C CA . LYS A 1 84 ? -6.977 12.761 -13.882 1.00 89.19 84 LYS A CA 1
ATOM 660 C C . LYS A 1 84 ? -5.763 12.917 -14.802 1.00 89.19 84 LYS A C 1
ATOM 662 O O . LYS A 1 84 ? -4.640 12.967 -14.309 1.00 89.19 84 LYS A O 1
ATOM 667 N N . GLY A 1 85 ? -5.970 12.964 -16.121 1.00 92.12 85 GLY A N 1
ATOM 668 C CA . GLY A 1 85 ? -4.897 12.947 -17.114 1.00 92.12 85 GLY A CA 1
ATOM 669 C C . GLY A 1 85 ? -4.045 11.673 -17.069 1.00 92.12 85 GLY A C 1
ATOM 670 O O . GLY A 1 85 ? -2.897 11.699 -17.505 1.00 92.12 85 GLY A O 1
ATOM 671 N N . ILE A 1 86 ? -4.564 10.579 -16.497 1.00 94.25 86 ILE A N 1
ATOM 672 C CA . ILE A 1 86 ? -3.819 9.329 -16.317 1.00 94.25 86 ILE A CA 1
ATOM 673 C C . ILE A 1 86 ? -4.032 8.448 -17.543 1.00 94.25 86 ILE A C 1
ATOM 675 O O . ILE A 1 86 ? -5.152 8.027 -17.835 1.00 94.25 86 ILE A O 1
ATOM 679 N N . GLU A 1 87 ? -2.940 8.124 -18.224 1.00 95.06 87 GLU A N 1
ATOM 680 C CA . GLU A 1 87 ? -2.924 7.203 -19.359 1.00 95.06 87 GLU A CA 1
ATOM 681 C C . GLU A 1 87 ? -2.517 5.790 -18.919 1.00 95.06 87 GLU A C 1
ATOM 683 O O . GLU A 1 87 ? -1.755 5.616 -17.967 1.00 95.06 87 GLU A O 1
ATOM 688 N N . SER A 1 88 ? -2.986 4.760 -19.633 1.00 94.69 88 SER A N 1
ATOM 689 C CA . SER A 1 88 ? -2.678 3.355 -19.307 1.00 94.69 88 SER A CA 1
ATOM 690 C C . SER A 1 88 ? -1.185 3.008 -19.404 1.00 94.69 88 SER A C 1
ATOM 692 O O . SER A 1 88 ? -0.736 2.046 -18.787 1.00 94.69 88 SER A O 1
ATOM 694 N N . ASP A 1 89 ? -0.395 3.795 -20.143 1.00 95.56 89 ASP A N 1
ATOM 695 C CA . ASP A 1 89 ? 1.061 3.630 -20.253 1.00 95.56 89 ASP A CA 1
ATOM 696 C C . ASP A 1 89 ? 1.849 4.278 -19.096 1.00 95.56 89 ASP A C 1
ATOM 698 O O . ASP A 1 89 ? 3.077 4.202 -19.056 1.00 95.56 89 ASP A O 1
ATOM 702 N N . MET A 1 90 ? 1.168 4.909 -18.132 1.00 97.12 90 MET A N 1
ATOM 703 C CA . MET A 1 90 ? 1.784 5.488 -16.934 1.00 97.12 90 MET A CA 1
ATOM 704 C C . MET A 1 90 ? 2.000 4.424 -15.848 1.00 97.12 90 MET A C 1
ATOM 706 O O . MET A 1 90 ? 1.531 4.531 -14.711 1.00 97.12 90 MET A O 1
ATOM 710 N N . CYS A 1 91 ? 2.696 3.354 -16.223 1.00 97.44 91 CYS A N 1
ATOM 711 C CA . CYS A 1 91 ? 3.055 2.253 -15.340 1.00 97.44 91 CYS A CA 1
ATOM 712 C C . CYS A 1 91 ? 4.461 1.731 -15.650 1.00 97.44 91 CYS A C 1
ATOM 714 O O . CYS A 1 91 ? 5.076 2.089 -16.650 1.00 97.44 91 CYS A O 1
ATOM 716 N N . THR A 1 92 ? 5.017 0.904 -14.774 1.00 98.12 92 THR A N 1
ATOM 717 C CA . THR A 1 92 ? 6.324 0.279 -14.988 1.00 98.12 92 THR A CA 1
ATOM 718 C C . THR A 1 92 ? 6.172 -1.234 -14.906 1.00 98.12 92 THR A C 1
ATOM 720 O O . THR A 1 92 ? 5.680 -1.720 -13.884 1.00 98.12 92 THR A O 1
ATOM 723 N N . PRO A 1 93 ? 6.582 -1.995 -15.938 1.00 98.12 93 PRO A N 1
ATOM 724 C CA . PRO A 1 93 ? 6.543 -3.448 -15.867 1.00 98.12 93 PRO A CA 1
ATOM 725 C C . PRO A 1 93 ? 7.519 -3.967 -14.809 1.00 98.12 93 PRO A C 1
ATOM 727 O O . PRO A 1 93 ? 8.540 -3.337 -14.526 1.00 98.12 93 PRO A O 1
ATOM 730 N N . VAL A 1 94 ? 7.232 -5.137 -14.246 1.00 98.12 94 VAL A N 1
ATOM 731 C CA . VAL A 1 94 ? 8.143 -5.892 -13.378 1.00 98.12 94 VAL A CA 1
ATOM 732 C C . VAL A 1 94 ? 8.550 -7.166 -14.105 1.00 98.12 94 VAL A C 1
ATOM 734 O O . VAL A 1 94 ? 7.693 -7.877 -14.640 1.00 98.12 94 VAL A O 1
ATOM 737 N N . TRP A 1 95 ? 9.854 -7.451 -14.139 1.00 96.25 95 TRP A N 1
ATOM 738 C CA . TRP A 1 95 ? 10.381 -8.650 -14.792 1.00 96.25 95 TRP A CA 1
ATOM 739 C C . TRP A 1 95 ? 9.663 -9.906 -14.254 1.00 96.25 95 TRP A C 1
ATOM 741 O O . TRP A 1 95 ? 9.525 -10.002 -13.032 1.00 96.25 95 TRP A O 1
ATOM 751 N N . PRO A 1 96 ? 9.222 -10.872 -15.099 1.00 94.94 96 PRO A N 1
ATOM 752 C CA . PRO A 1 96 ? 9.559 -11.094 -16.524 1.00 94.94 96 PRO A CA 1
ATOM 753 C C . PRO A 1 96 ? 8.886 -10.206 -17.542 1.00 94.94 96 PRO A C 1
ATOM 755 O O . PRO A 1 96 ? 9.290 -10.207 -18.701 1.00 94.94 96 PRO A O 1
ATOM 758 N N . THR A 1 97 ? 7.869 -9.470 -17.131 1.00 96.19 97 THR A N 1
ATOM 759 C CA . THR A 1 97 ? 7.051 -8.679 -18.039 1.00 96.19 97 THR A CA 1
ATOM 760 C C . THR A 1 97 ? 7.922 -7.639 -18.733 1.00 96.19 97 THR A C 1
ATOM 762 O O . THR A 1 97 ? 8.558 -6.834 -18.062 1.00 96.19 97 THR A O 1
ATOM 765 N N . THR A 1 98 ? 7.987 -7.670 -20.063 1.00 95.25 98 THR A N 1
ATOM 766 C CA . THR A 1 98 ? 8.723 -6.697 -20.897 1.00 95.25 98 THR A CA 1
ATOM 767 C C . THR A 1 98 ? 7.799 -5.864 -21.776 1.00 95.25 98 THR A C 1
ATOM 769 O O . THR A 1 98 ? 8.227 -4.859 -22.339 1.00 95.25 98 THR A O 1
ATOM 772 N N . GLU A 1 99 ? 6.537 -6.267 -21.888 1.00 94.81 99 GLU A N 1
ATOM 773 C CA . GLU A 1 99 ? 5.537 -5.599 -22.708 1.00 94.81 99 GLU A CA 1
ATOM 774 C C . GLU A 1 99 ? 5.151 -4.257 -22.084 1.00 94.81 99 GLU A C 1
ATOM 776 O O . GLU A 1 99 ? 4.627 -4.191 -20.971 1.00 94.81 99 GLU A O 1
ATOM 781 N N . HIS A 1 100 ? 5.420 -3.166 -22.798 1.00 95.94 100 HIS A N 1
ATOM 782 C CA . HIS A 1 100 ? 4.995 -1.824 -22.421 1.00 95.94 100 HIS A CA 1
ATOM 783 C C . HIS A 1 100 ? 4.931 -0.932 -23.672 1.00 95.94 100 HIS A C 1
ATOM 785 O O . HIS A 1 100 ? 5.905 -0.928 -24.427 1.00 95.94 100 HIS A O 1
ATOM 791 N N . PRO A 1 101 ? 3.869 -0.129 -23.893 1.00 93.12 101 PRO A N 1
ATOM 792 C CA . PRO A 1 101 ? 3.718 0.690 -25.102 1.00 93.12 101 PRO A CA 1
ATOM 793 C C . PRO A 1 101 ? 4.912 1.612 -25.374 1.00 93.12 101 PRO A C 1
ATOM 795 O O . PRO A 1 101 ? 5.419 1.686 -26.487 1.00 93.12 101 PRO A O 1
ATOM 798 N N . SER A 1 102 ? 5.427 2.257 -24.328 1.00 91.56 102 SER A N 1
ATOM 799 C CA . SER A 1 102 ? 6.604 3.136 -24.399 1.00 91.56 102 SER A CA 1
ATOM 800 C C . SER A 1 102 ? 7.944 2.398 -24.210 1.00 91.56 102 SER A C 1
ATOM 802 O O . SER A 1 102 ? 8.954 3.033 -23.924 1.00 91.56 102 SER A O 1
ATOM 804 N N . SER A 1 103 ? 7.966 1.061 -24.325 1.00 93.56 103 SER A N 1
ATOM 805 C CA . SER A 1 103 ? 9.172 0.217 -24.199 1.00 93.56 103 SER A CA 1
ATOM 806 C C . SER A 1 103 ? 9.971 0.446 -22.906 1.00 93.56 103 SER A C 1
ATOM 808 O O . SER A 1 103 ? 11.202 0.480 -22.908 1.00 93.56 103 SER A O 1
ATOM 810 N N . ARG A 1 104 ? 9.275 0.636 -21.777 1.00 95.06 104 ARG A N 1
ATOM 811 C CA . ARG A 1 104 ? 9.917 0.884 -20.479 1.00 95.06 104 ARG A CA 1
ATOM 812 C C . ARG A 1 104 ? 10.684 -0.341 -20.000 1.00 95.06 104 ARG A C 1
ATOM 814 O O . ARG A 1 104 ? 10.150 -1.447 -19.974 1.00 95.06 104 ARG A O 1
ATOM 821 N N . THR A 1 105 ? 11.907 -0.118 -19.525 1.00 96.94 105 THR A N 1
ATOM 822 C CA . THR A 1 105 ? 12.725 -1.174 -18.926 1.00 96.94 105 THR A CA 1
ATOM 823 C C . THR A 1 105 ? 12.070 -1.709 -17.645 1.00 96.94 105 THR A C 1
ATOM 825 O O . THR A 1 105 ? 11.872 -0.927 -16.702 1.00 96.94 105 THR A O 1
ATOM 828 N N . PRO A 1 106 ? 11.800 -3.025 -17.556 1.00 97.88 106 PRO A N 1
ATOM 829 C CA . PRO A 1 106 ? 11.160 -3.617 -16.387 1.00 97.88 106 PRO A CA 1
ATOM 830 C C . PRO A 1 106 ? 11.963 -3.443 -15.108 1.00 97.88 106 PRO A C 1
ATOM 832 O O . PRO A 1 106 ? 13.195 -3.470 -15.131 1.00 97.88 106 PRO A O 1
ATOM 835 N N . LEU A 1 107 ? 11.262 -3.272 -13.990 1.00 98.06 107 LEU A N 1
ATOM 836 C CA . LEU A 1 107 ? 11.834 -3.330 -12.651 1.00 98.06 107 LEU A CA 1
ATOM 837 C C . LEU A 1 107 ? 12.387 -4.729 -12.367 1.00 98.06 107 LEU A C 1
ATOM 839 O O . LEU A 1 107 ? 11.780 -5.738 -12.735 1.00 98.06 107 LEU A O 1
ATOM 843 N N . ARG A 1 108 ? 13.549 -4.778 -11.715 1.00 97.06 108 ARG A N 1
ATOM 844 C CA . ARG A 1 108 ? 14.267 -6.006 -11.369 1.00 97.06 108 ARG A CA 1
ATOM 845 C C . ARG A 1 108 ? 14.193 -6.269 -9.874 1.00 97.06 108 ARG A C 1
ATOM 847 O O . ARG A 1 108 ? 14.690 -5.492 -9.063 1.00 97.06 108 ARG A O 1
ATOM 854 N N . THR A 1 109 ? 13.596 -7.395 -9.528 1.00 97.31 109 THR A N 1
ATOM 855 C CA . THR A 1 109 ? 13.642 -7.963 -8.185 1.00 97.31 109 THR A CA 1
ATOM 856 C C . THR A 1 109 ? 14.844 -8.898 -8.043 1.00 97.31 109 THR A C 1
ATOM 858 O O . THR A 1 109 ? 15.389 -9.375 -9.040 1.00 97.31 109 THR A O 1
ATOM 861 N N . ASP A 1 110 ? 15.284 -9.143 -6.810 1.00 96.56 110 ASP A N 1
ATOM 862 C CA . ASP A 1 110 ? 16.356 -10.106 -6.510 1.00 96.56 110 ASP A CA 1
ATOM 863 C C . ASP A 1 110 ? 15.943 -11.562 -6.797 1.00 96.56 110 ASP A C 1
ATOM 865 O O . ASP A 1 110 ? 16.771 -12.392 -7.171 1.00 96.56 110 ASP A O 1
ATOM 869 N N . LYS A 1 111 ? 14.647 -11.848 -6.665 1.00 95.12 111 LYS A N 1
ATOM 870 C CA . LYS A 1 111 ? 13.980 -13.117 -6.963 1.00 95.12 111 LYS A CA 1
ATOM 871 C C . LYS A 1 111 ? 12.756 -12.842 -7.836 1.00 95.12 111 LYS A C 1
ATOM 873 O O . LYS A 1 111 ? 12.121 -11.801 -7.662 1.00 95.12 111 LYS A O 1
ATOM 878 N N . PRO A 1 112 ? 12.389 -13.732 -8.769 1.00 92.62 112 PRO A N 1
ATOM 879 C CA . PRO A 1 112 ? 11.201 -13.527 -9.591 1.00 92.62 112 PRO A CA 1
ATOM 880 C C . PRO A 1 112 ? 9.934 -13.497 -8.727 1.00 92.62 112 PRO A C 1
ATOM 882 O O . PRO A 1 112 ? 9.811 -14.252 -7.763 1.00 92.62 112 PRO A O 1
ATOM 885 N N . LEU A 1 113 ? 8.985 -12.632 -9.091 1.00 96.31 113 LEU A N 1
ATOM 886 C CA . LEU A 1 113 ? 7.641 -12.672 -8.518 1.00 96.31 113 LEU A CA 1
ATOM 887 C C . LEU A 1 113 ? 6.892 -13.917 -9.025 1.00 96.31 113 LEU A C 1
ATOM 889 O O . LEU A 1 113 ? 7.132 -14.348 -10.155 1.00 96.31 113 LEU A O 1
ATOM 893 N N . PRO A 1 114 ? 5.966 -14.482 -8.230 1.00 95.19 114 PRO A N 1
ATOM 894 C CA . PRO A 1 114 ? 5.230 -15.685 -8.619 1.00 95.19 114 PRO A CA 1
ATOM 895 C C . PRO A 1 114 ? 4.172 -15.432 -9.707 1.00 95.19 114 PRO A C 1
ATOM 897 O O . PRO A 1 114 ? 3.674 -16.385 -10.302 1.00 95.19 114 PRO A O 1
ATOM 900 N N . TRP A 1 115 ? 3.835 -14.168 -9.992 1.00 96.38 115 TRP A N 1
ATOM 901 C CA . TRP A 1 115 ? 2.863 -13.791 -11.020 1.00 96.38 115 TRP A CA 1
ATOM 902 C C . TRP A 1 115 ? 3.543 -13.218 -12.267 1.00 96.38 115 TRP A C 1
ATOM 904 O O . TRP A 1 115 ? 4.525 -12.477 -12.187 1.00 96.38 115 TRP A O 1
ATOM 914 N N . ASN A 1 116 ? 2.959 -13.510 -13.427 1.00 94.38 116 ASN A N 1
ATOM 915 C CA . ASN A 1 116 ? 3.323 -12.895 -14.703 1.00 94.38 116 ASN A CA 1
ATOM 916 C C . ASN A 1 116 ? 2.478 -11.639 -14.961 1.00 94.38 116 ASN A C 1
ATOM 918 O O . ASN A 1 116 ? 1.466 -11.419 -14.295 1.00 94.38 116 ASN A O 1
ATOM 922 N N . ASN A 1 117 ? 2.856 -10.856 -15.978 1.00 96.38 117 ASN A N 1
ATOM 923 C CA . ASN A 1 117 ? 2.093 -9.683 -16.419 1.00 96.38 117 ASN A CA 1
ATOM 924 C C . ASN A 1 117 ? 1.919 -8.640 -15.29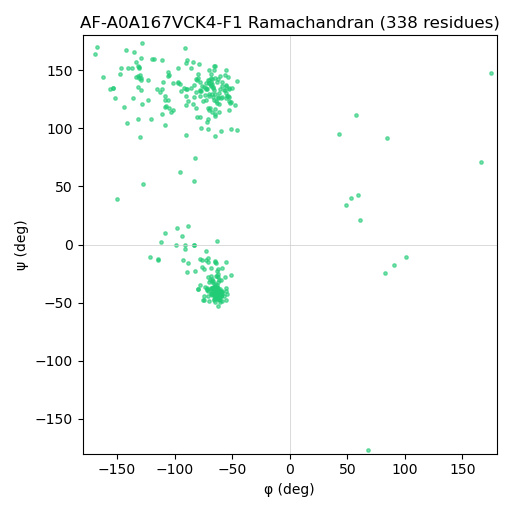5 1.00 96.38 117 ASN A C 1
ATOM 926 O O . ASN A 1 117 ? 0.830 -8.115 -15.065 1.00 96.38 117 ASN A O 1
ATOM 930 N N . CYS A 1 118 ? 3.002 -8.404 -14.554 1.00 97.62 118 CYS A N 1
ATOM 931 C CA . CYS A 1 118 ? 3.053 -7.580 -13.352 1.00 97.62 118 CYS A CA 1
ATOM 932 C C . CYS A 1 118 ? 3.480 -6.145 -13.667 1.00 97.62 118 CYS A C 1
ATOM 934 O O . CYS A 1 118 ? 4.513 -5.934 -14.310 1.00 97.62 118 CYS A O 1
ATOM 936 N N . TYR A 1 119 ? 2.748 -5.169 -13.131 1.00 98.19 119 TYR A N 1
ATOM 937 C CA . TYR A 1 119 ? 3.041 -3.745 -13.298 1.00 98.19 119 TYR A CA 1
ATOM 938 C C . TYR A 1 119 ? 2.876 -2.981 -11.986 1.00 98.19 119 TYR A C 1
ATOM 940 O O . TYR A 1 119 ? 2.051 -3.329 -11.142 1.00 98.19 119 TYR A O 1
ATOM 948 N N . HIS A 1 120 ? 3.623 -1.887 -11.855 1.00 98.00 120 HIS A N 1
ATOM 949 C CA . HIS A 1 120 ? 3.335 -0.821 -10.898 1.00 98.00 120 HIS A CA 1
ATOM 950 C C . HIS A 1 120 ? 2.766 0.378 -11.641 1.00 98.00 120 HIS A C 1
ATOM 952 O O . HIS A 1 120 ? 3.453 0.966 -12.474 1.00 98.00 120 HIS A O 1
ATOM 958 N N . SER A 1 121 ? 1.526 0.756 -11.346 1.00 97.00 121 SER A N 1
ATOM 959 C CA . SER A 1 121 ? 0.995 2.049 -11.783 1.00 97.00 121 SER A CA 1
ATOM 960 C C . SER A 1 121 ? 1.733 3.175 -11.063 1.00 97.00 121 SER A C 1
ATOM 962 O O . SER A 1 121 ? 2.007 3.085 -9.862 1.00 97.00 121 SER A O 1
ATOM 964 N N . SER A 1 122 ? 1.998 4.276 -11.765 1.00 96.94 122 SER A N 1
ATOM 965 C CA . SER A 1 122 ? 2.610 5.456 -11.147 1.00 96.94 122 SER A CA 1
ATOM 966 C C . SER A 1 122 ? 1.707 6.116 -10.090 1.00 96.94 122 SER A C 1
ATOM 968 O O . SER A 1 122 ? 2.190 6.889 -9.253 1.00 96.94 122 SER A O 1
ATOM 970 N N . PHE A 1 123 ? 0.415 5.763 -10.078 1.00 95.62 123 PHE A N 1
ATOM 971 C CA . PHE A 1 123 ? -0.624 6.356 -9.233 1.00 95.62 123 PHE A CA 1
ATOM 972 C C . PHE A 1 123 ? -1.219 5.395 -8.189 1.00 95.62 123 PHE A C 1
ATOM 974 O O . PHE A 1 123 ? -1.836 5.874 -7.240 1.00 95.62 123 PHE A O 1
ATOM 981 N N . ASP A 1 124 ? -0.979 4.081 -8.290 1.00 95.38 124 ASP A N 1
ATOM 982 C CA . ASP A 1 124 ? -1.455 3.095 -7.302 1.00 95.38 124 ASP A CA 1
ATOM 983 C C . ASP A 1 124 ? -0.496 3.056 -6.094 1.00 95.38 124 ASP A C 1
ATOM 985 O O . ASP A 1 124 ? 0.351 2.170 -5.929 1.00 95.38 124 ASP A O 1
ATOM 989 N N . SER A 1 125 ? -0.581 4.088 -5.250 1.00 95.25 125 SER A N 1
ATOM 990 C CA . SER A 1 125 ? 0.190 4.208 -4.011 1.00 95.25 125 SER A CA 1
ATOM 991 C C . SER A 1 125 ? -0.709 4.526 -2.828 1.00 95.25 125 SER A C 1
ATOM 993 O O . SER A 1 125 ? -1.633 5.335 -2.923 1.00 95.25 125 SER A O 1
ATOM 995 N N . ILE A 1 126 ? -0.379 3.920 -1.693 1.00 96.06 126 ILE A N 1
ATOM 996 C CA . ILE A 1 126 ? -1.072 4.115 -0.424 1.00 96.06 126 ILE A CA 1
ATOM 997 C C . ILE A 1 126 ? -0.061 4.403 0.680 1.00 96.06 126 ILE A C 1
ATOM 999 O O . ILE A 1 126 ? 1.094 3.977 0.608 1.00 96.06 126 ILE A O 1
ATOM 1003 N N . ILE A 1 127 ? -0.505 5.142 1.691 1.00 96.06 127 ILE A N 1
ATOM 1004 C CA . ILE A 1 127 ? 0.172 5.230 2.981 1.00 96.06 127 ILE A CA 1
ATOM 1005 C C . ILE A 1 127 ? -0.698 4.458 3.962 1.00 96.06 127 ILE A C 1
ATOM 1007 O O . ILE A 1 127 ? -1.904 4.701 4.026 1.00 96.06 127 ILE A O 1
ATOM 1011 N N . VAL A 1 128 ? -0.090 3.527 4.682 1.00 96.12 128 VAL A N 1
ATOM 1012 C CA . VAL A 1 128 ? -0.777 2.648 5.627 1.00 96.12 128 VAL A CA 1
ATOM 1013 C C . VAL A 1 128 ? -0.047 2.623 6.953 1.00 96.12 128 VAL A C 1
ATOM 1015 O O . VAL A 1 128 ? 1.171 2.817 7.011 1.00 96.12 128 VAL A O 1
ATOM 1018 N N . ARG A 1 129 ? -0.816 2.367 8.004 1.00 95.69 129 ARG A N 1
ATOM 1019 C CA . ARG A 1 129 ? -0.334 2.140 9.355 1.00 95.69 129 ARG A CA 1
ATOM 1020 C C . ARG A 1 129 ? -0.080 0.644 9.547 1.00 95.69 129 ARG A C 1
ATOM 1022 O O . ARG A 1 129 ? -0.910 -0.174 9.162 1.00 95.69 129 ARG A O 1
ATOM 1029 N N . VAL A 1 130 ? 1.065 0.291 10.118 1.00 95.25 130 VAL A N 1
ATOM 1030 C CA . VAL A 1 130 ? 1.463 -1.099 10.384 1.00 95.25 130 VAL A CA 1
ATOM 1031 C C . VAL A 1 130 ? 1.900 -1.199 11.842 1.00 95.25 130 VAL A C 1
ATOM 1033 O O . VAL A 1 130 ? 2.665 -0.329 12.277 1.00 95.25 130 VAL A O 1
ATOM 1036 N N . PRO A 1 131 ? 1.437 -2.206 12.605 1.00 94.06 131 PRO A N 1
ATOM 1037 C CA . PRO A 1 131 ? 1.938 -2.452 13.951 1.00 94.06 131 PRO A CA 1
ATOM 1038 C C . PRO A 1 131 ? 3.464 -2.571 13.955 1.00 94.06 131 PRO A C 1
ATOM 1040 O O . PRO A 1 131 ? 4.048 -3.256 13.113 1.00 94.06 131 PRO A O 1
ATOM 1043 N N . THR A 1 132 ? 4.119 -1.896 14.895 1.00 93.00 132 THR A N 1
ATOM 1044 C CA . THR A 1 132 ? 5.574 -1.952 15.031 1.00 93.00 132 THR A CA 1
ATOM 1045 C C . THR A 1 132 ? 5.989 -3.367 15.411 1.00 93.00 132 THR A C 1
ATOM 1047 O O . THR A 1 132 ? 5.722 -3.842 16.515 1.00 93.00 132 THR A O 1
ATOM 1050 N N . ALA A 1 133 ? 6.679 -4.030 14.490 1.00 93.12 133 ALA A N 1
ATOM 1051 C CA . ALA A 1 133 ? 7.193 -5.377 14.663 1.00 93.12 133 ALA A CA 1
ATOM 1052 C C . ALA A 1 133 ? 8.638 -5.472 14.164 1.00 93.12 133 ALA A C 1
ATOM 1054 O O . ALA A 1 133 ? 9.142 -4.588 13.464 1.00 93.12 133 ALA A O 1
ATOM 1055 N N . TYR A 1 134 ? 9.305 -6.562 14.537 1.00 92.12 134 TYR A N 1
ATOM 1056 C CA . TYR A 1 134 ? 10.637 -6.900 14.055 1.00 92.12 134 TYR A CA 1
ATOM 1057 C C . TYR A 1 134 ? 10.604 -8.321 13.530 1.00 92.12 134 TYR A C 1
ATOM 1059 O O . TYR A 1 134 ? 10.286 -9.251 14.271 1.00 92.12 134 TYR A O 1
ATOM 1067 N N . GLU A 1 135 ? 10.936 -8.475 12.258 1.00 91.25 135 GLU A N 1
ATOM 1068 C CA . GLU A 1 135 ? 10.900 -9.762 11.578 1.00 91.25 135 GLU A CA 1
ATOM 1069 C C . GLU A 1 135 ? 12.184 -9.973 10.790 1.00 91.25 135 GLU A C 1
ATOM 1071 O O . GLU A 1 135 ? 12.894 -9.027 10.423 1.00 91.25 135 GLU A O 1
ATOM 1076 N N . ASP A 1 136 ? 12.483 -11.240 10.539 1.00 89.56 136 ASP A N 1
ATOM 1077 C CA . ASP A 1 136 ? 13.503 -11.592 9.575 1.00 89.56 136 ASP A CA 1
ATOM 1078 C C . ASP A 1 136 ? 12.963 -11.355 8.160 1.00 89.56 136 ASP A C 1
ATOM 1080 O O . ASP A 1 136 ? 11.870 -11.792 7.802 1.00 89.56 136 ASP A O 1
ATOM 1084 N N . ALA A 1 137 ? 13.732 -10.623 7.360 1.00 89.62 137 ALA A N 1
ATOM 1085 C CA . ALA A 1 137 ? 13.434 -10.403 5.950 1.00 89.62 137 ALA A CA 1
ATOM 1086 C C . ALA A 1 137 ? 14.138 -11.436 5.051 1.00 89.62 137 ALA A C 1
ATOM 1088 O O . ALA A 1 137 ? 14.134 -11.289 3.825 1.00 89.62 137 ALA A O 1
ATOM 1089 N N . GLU A 1 138 ? 14.785 -12.452 5.631 1.00 89.69 138 GLU A N 1
ATOM 1090 C CA . GLU A 1 138 ? 15.289 -13.605 4.899 1.00 89.69 138 GLU A CA 1
ATOM 1091 C C . GLU A 1 138 ? 14.145 -14.262 4.115 1.00 89.69 138 GLU A C 1
ATOM 1093 O O . GLU A 1 138 ? 13.013 -14.390 4.568 1.00 89.69 138 GLU A O 1
ATOM 1098 N N . GLY A 1 139 ? 14.416 -14.619 2.862 1.00 88.88 139 GLY A N 1
ATOM 1099 C CA . GLY A 1 139 ? 13.393 -15.185 1.983 1.00 88.88 139 GLY A CA 1
ATOM 1100 C C . GLY A 1 139 ? 12.491 -14.162 1.282 1.00 88.88 139 GLY A C 1
ATOM 1101 O O . GLY A 1 139 ? 12.084 -14.461 0.158 1.00 88.88 139 GLY A O 1
ATOM 1102 N N . ALA A 1 140 ? 12.304 -12.944 1.807 1.00 95.19 140 ALA A N 1
ATOM 1103 C CA . ALA A 1 140 ? 11.497 -11.908 1.151 1.00 95.19 140 ALA A CA 1
ATOM 1104 C C . ALA A 1 140 ? 11.995 -11.597 -0.275 1.00 95.19 140 ALA A C 1
ATOM 1106 O O . ALA A 1 140 ? 13.197 -11.668 -0.563 1.00 95.19 140 ALA A O 1
ATOM 1107 N N . VAL A 1 141 ? 11.066 -11.273 -1.179 1.00 97.75 141 VAL A N 1
ATOM 1108 C CA . VAL A 1 141 ? 11.397 -10.760 -2.516 1.00 97.75 141 VAL A CA 1
ATOM 1109 C C . VAL A 1 141 ? 11.647 -9.263 -2.404 1.00 97.75 141 VAL A C 1
ATOM 1111 O O . VAL A 1 141 ? 10.806 -8.524 -1.896 1.00 97.75 141 VAL A O 1
ATOM 1114 N N . MET A 1 142 ? 12.791 -8.802 -2.893 1.00 97.69 142 MET A N 1
ATOM 1115 C CA . MET A 1 142 ? 13.252 -7.431 -2.730 1.00 97.69 142 MET A CA 1
ATOM 1116 C C . MET A 1 142 ? 13.340 -6.711 -4.072 1.00 97.69 142 MET A C 1
ATOM 1118 O O . MET A 1 142 ? 13.946 -7.188 -5.033 1.00 97.69 142 MET A O 1
ATOM 1122 N N . LEU A 1 143 ? 12.814 -5.491 -4.108 1.00 97.25 143 LEU A N 1
ATOM 1123 C CA . LEU A 1 143 ? 13.177 -4.489 -5.095 1.00 97.25 143 LEU A CA 1
ATOM 1124 C C . LEU A 1 143 ? 14.442 -3.763 -4.619 1.00 97.25 143 LEU A C 1
ATOM 1126 O O . LEU A 1 143 ? 14.471 -3.172 -3.537 1.00 97.25 143 LEU A O 1
ATOM 1130 N N . LEU A 1 144 ? 15.506 -3.811 -5.420 1.00 93.25 144 LEU A N 1
ATOM 1131 C CA . LEU A 1 144 ? 16.794 -3.218 -5.052 1.00 93.25 144 LEU A CA 1
ATOM 1132 C C . LEU A 1 144 ? 16.698 -1.689 -4.922 1.00 93.25 144 LEU A C 1
ATOM 1134 O O . LEU A 1 144 ? 15.907 -1.038 -5.600 1.00 93.25 144 LEU A O 1
ATOM 1138 N N . LYS A 1 145 ? 17.564 -1.078 -4.101 1.00 93.31 145 LYS A N 1
ATOM 1139 C CA . LYS A 1 145 ? 17.564 0.384 -3.881 1.00 93.31 145 LYS A CA 1
ATOM 1140 C C . LYS A 1 145 ? 17.694 1.192 -5.178 1.00 93.31 145 LYS A C 1
ATOM 1142 O O . LYS A 1 145 ? 17.020 2.207 -5.330 1.00 93.31 145 LYS A O 1
ATOM 1147 N N . SER A 1 146 ? 18.533 0.747 -6.115 1.00 96.19 146 SER A N 1
ATOM 1148 C CA . SER A 1 146 ? 18.676 1.374 -7.438 1.00 96.19 146 SER A CA 1
ATOM 1149 C C . SER A 1 146 ? 17.366 1.346 -8.228 1.00 96.19 146 SER A C 1
ATOM 1151 O O . SER A 1 146 ? 16.994 2.339 -8.849 1.00 96.19 146 SER A O 1
ATOM 1153 N N . GLU A 1 147 ? 16.636 0.238 -8.145 1.00 97.62 147 GLU A N 1
ATOM 1154 C CA . GLU A 1 147 ? 15.358 0.026 -8.818 1.00 97.62 147 GLU A CA 1
ATOM 1155 C C . GLU A 1 147 ? 14.236 0.849 -8.178 1.00 97.62 147 GLU A C 1
ATOM 1157 O O . GLU A 1 147 ? 13.434 1.439 -8.896 1.00 97.62 147 GLU A O 1
ATOM 1162 N N . ILE A 1 148 ? 14.229 0.998 -6.848 1.00 97.25 148 ILE A N 1
ATOM 1163 C CA . ILE A 1 148 ? 13.322 1.919 -6.142 1.00 97.25 148 ILE A CA 1
ATOM 1164 C C . ILE A 1 148 ? 13.568 3.364 -6.593 1.00 97.25 148 ILE A C 1
ATOM 1166 O O . ILE A 1 148 ? 12.623 4.082 -6.924 1.00 97.25 148 ILE A O 1
ATOM 1170 N N . SER A 1 149 ? 14.830 3.804 -6.631 1.00 96.62 149 SER A N 1
ATOM 1171 C CA . SER A 1 149 ? 15.196 5.153 -7.083 1.00 96.62 149 SER A CA 1
ATOM 1172 C C . SER A 1 149 ? 14.779 5.401 -8.530 1.00 96.62 149 SER A C 1
ATOM 1174 O O . SER A 1 149 ? 14.208 6.450 -8.837 1.00 96.62 149 SER A O 1
ATOM 1176 N N . ARG A 1 150 ? 15.009 4.416 -9.405 1.00 97.81 150 ARG A N 1
ATOM 1177 C CA . ARG A 1 150 ? 14.592 4.457 -10.808 1.00 97.81 150 ARG A CA 1
ATOM 1178 C C . ARG A 1 150 ? 13.074 4.519 -10.942 1.00 97.81 150 ARG A C 1
ATOM 1180 O O . ARG A 1 150 ? 12.569 5.371 -11.666 1.00 97.81 150 ARG A O 1
ATOM 1187 N N . HIS A 1 151 ? 12.344 3.685 -10.207 1.00 98.06 151 HIS A N 1
ATOM 1188 C CA . HIS A 1 151 ? 10.886 3.705 -10.213 1.00 98.06 151 HIS A CA 1
ATOM 1189 C C . HIS A 1 151 ? 10.341 5.060 -9.740 1.00 98.06 151 HIS A C 1
ATOM 1191 O O . HIS A 1 151 ? 9.467 5.633 -10.382 1.00 98.06 151 HIS A O 1
ATOM 1197 N N . ASN A 1 152 ? 10.917 5.641 -8.683 1.00 97.06 152 ASN A N 1
ATOM 1198 C CA . ASN A 1 152 ? 10.537 6.971 -8.204 1.00 97.06 152 ASN A CA 1
ATOM 1199 C C . ASN A 1 152 ? 10.828 8.092 -9.216 1.00 97.06 152 ASN A C 1
ATOM 1201 O O . ASN A 1 152 ? 10.183 9.136 -9.149 1.00 97.06 152 ASN A O 1
ATOM 1205 N N . ALA A 1 153 ? 11.816 7.938 -10.103 1.00 97.69 153 ALA A N 1
ATOM 1206 C CA . ALA A 1 153 ? 12.026 8.874 -11.209 1.00 97.69 153 ALA A CA 1
ATOM 1207 C C . ALA A 1 153 ? 10.901 8.750 -12.246 1.00 97.69 153 ALA A C 1
ATOM 1209 O O . ALA A 1 153 ? 10.248 9.743 -12.539 1.00 97.69 153 ALA A O 1
ATOM 1210 N N . ILE A 1 154 ? 10.585 7.522 -12.671 1.00 97.88 154 ILE A N 1
ATOM 1211 C CA . ILE A 1 154 ? 9.493 7.246 -13.620 1.00 97.88 154 ILE A CA 1
ATOM 1212 C C . ILE A 1 154 ? 8.149 7.778 -13.097 1.00 97.88 154 ILE A C 1
ATOM 1214 O O . ILE A 1 154 ? 7.420 8.444 -13.826 1.00 97.88 154 ILE A O 1
ATOM 1218 N N . ILE A 1 155 ? 7.847 7.551 -11.815 1.00 97.69 155 ILE A N 1
ATOM 1219 C CA . ILE A 1 155 ? 6.628 8.060 -11.170 1.00 97.69 155 ILE A CA 1
ATOM 1220 C C . ILE A 1 155 ? 6.555 9.589 -11.242 1.00 97.69 155 ILE A C 1
ATOM 1222 O O . ILE A 1 155 ? 5.487 10.136 -11.505 1.00 97.69 155 ILE A O 1
ATOM 1226 N N . ARG A 1 156 ? 7.670 10.289 -10.998 1.00 97.31 156 ARG A N 1
ATOM 1227 C CA . ARG A 1 156 ? 7.708 11.757 -11.064 1.00 97.31 156 ARG A CA 1
ATOM 1228 C C . ARG A 1 156 ? 7.438 12.251 -12.482 1.00 97.31 156 ARG A C 1
ATOM 1230 O O . ARG A 1 156 ? 6.648 13.178 -12.645 1.00 97.31 156 ARG A O 1
ATOM 1237 N N . ASP A 1 157 ? 8.032 11.609 -13.480 1.00 97.75 157 ASP A N 1
ATOM 1238 C CA . ASP A 1 157 ? 7.826 11.960 -14.886 1.00 97.75 157 ASP A CA 1
ATOM 1239 C C . ASP A 1 157 ? 6.363 11.728 -15.305 1.00 97.75 157 ASP A C 1
ATOM 1241 O O . ASP A 1 157 ? 5.747 12.585 -15.939 1.00 97.75 157 ASP A O 1
ATOM 1245 N N . ASP A 1 158 ? 5.753 10.618 -14.880 1.00 97.69 158 ASP A N 1
ATOM 1246 C CA . ASP A 1 158 ? 4.337 10.334 -15.145 1.00 97.69 158 ASP A CA 1
ATOM 1247 C C . ASP A 1 158 ? 3.389 11.304 -14.446 1.00 97.69 158 ASP A C 1
ATOM 1249 O O . ASP A 1 158 ? 2.414 11.753 -15.046 1.00 97.69 158 ASP A O 1
ATOM 1253 N N . GLN A 1 159 ? 3.686 11.687 -13.205 1.00 96.25 159 GLN A N 1
ATOM 1254 C CA . GLN A 1 159 ? 2.921 12.717 -12.504 1.00 96.25 159 GLN A CA 1
ATOM 1255 C C . GLN A 1 159 ? 2.993 14.059 -13.240 1.00 96.25 159 GLN A C 1
ATOM 1257 O O . GLN A 1 159 ? 1.983 14.751 -13.359 1.00 96.25 159 GLN A O 1
ATOM 1262 N N . GLN A 1 160 ? 4.159 14.427 -13.778 1.00 96.88 160 GLN A N 1
ATOM 1263 C CA . GLN A 1 160 ? 4.297 15.631 -14.598 1.00 96.88 160 GLN A CA 1
ATOM 1264 C C . GLN A 1 160 ? 3.495 15.531 -15.899 1.00 96.88 160 GLN A C 1
ATOM 1266 O O . GLN A 1 160 ? 2.790 16.483 -16.240 1.00 96.88 160 GLN A O 1
ATOM 1271 N N . ARG A 1 161 ? 3.547 14.386 -16.592 1.00 95.75 161 ARG A N 1
ATOM 1272 C CA . ARG A 1 161 ? 2.752 14.130 -17.806 1.00 95.75 161 ARG A CA 1
ATOM 1273 C C . ARG A 1 161 ? 1.251 14.237 -17.534 1.00 95.75 161 ARG A C 1
ATOM 1275 O O . ARG A 1 161 ? 0.567 14.952 -18.262 1.00 95.75 161 ARG A O 1
ATOM 1282 N N . ALA A 1 162 ? 0.754 13.594 -16.478 1.00 95.00 162 ALA A N 1
ATOM 1283 C CA . ALA A 1 162 ? -0.660 13.645 -16.109 1.00 95.00 162 ALA A CA 1
ATOM 1284 C C . ALA A 1 162 ? -1.109 15.070 -15.757 1.00 95.00 162 ALA A C 1
ATOM 1286 O O . ALA A 1 162 ? -2.119 15.557 -16.262 1.00 95.00 162 ALA A O 1
ATOM 1287 N N . ASN A 1 163 ? -0.303 15.793 -14.975 1.00 94.38 163 ASN A N 1
ATOM 1288 C CA . ASN A 1 163 ? -0.576 17.190 -14.642 1.00 94.38 163 ASN A CA 1
ATOM 1289 C C . ASN A 1 163 ? -0.582 18.101 -15.881 1.00 94.38 163 ASN A C 1
ATOM 1291 O O . ASN A 1 163 ? -1.387 19.029 -15.958 1.00 94.38 163 ASN A O 1
ATOM 1295 N N . ALA A 1 164 ? 0.303 17.864 -16.853 1.00 94.12 164 ALA A N 1
ATOM 1296 C CA . ALA A 1 164 ? 0.315 18.607 -18.111 1.00 94.12 164 ALA A CA 1
ATOM 1297 C C . ALA A 1 164 ? -0.937 18.315 -18.954 1.00 94.12 164 ALA A C 1
ATOM 1299 O O . ALA A 1 164 ? -1.551 19.249 -19.469 1.00 94.12 164 ALA A O 1
ATOM 1300 N N . ALA A 1 165 ? -1.357 17.048 -19.031 1.00 91.56 165 ALA A N 1
ATOM 1301 C CA . ALA A 1 165 ? -2.590 16.655 -19.708 1.00 91.56 165 ALA A CA 1
ATOM 1302 C C . ALA A 1 165 ? -3.817 17.339 -19.085 1.00 91.56 165 ALA A C 1
ATOM 1304 O O . ALA A 1 165 ? -4.639 17.892 -19.811 1.00 91.56 165 ALA A O 1
ATOM 1305 N N . LEU A 1 166 ? -3.899 17.399 -17.752 1.00 90.88 166 LEU A N 1
ATOM 1306 C CA . LEU A 1 166 ? -4.980 18.101 -17.055 1.00 90.88 166 LEU A CA 1
ATOM 1307 C C . LEU A 1 166 ? -5.027 19.596 -17.373 1.00 90.88 166 LEU A C 1
ATOM 1309 O O . LEU A 1 166 ? -6.104 20.138 -17.604 1.00 90.88 166 LEU A O 1
ATOM 1313 N N . LYS A 1 167 ? -3.871 20.266 -17.423 1.00 89.81 167 LYS A N 1
ATOM 1314 C CA . LYS A 1 167 ? -3.800 21.699 -17.752 1.00 89.81 167 LYS A CA 1
ATOM 1315 C C . LYS A 1 167 ? -4.292 22.005 -19.166 1.00 89.81 167 LYS A C 1
ATOM 1317 O O . LYS A 1 167 ? -4.906 23.045 -19.364 1.00 89.81 167 LYS A O 1
ATOM 1322 N N . LEU A 1 168 ? -4.058 21.110 -20.127 1.00 85.81 168 LEU A N 1
ATOM 1323 C CA . LEU A 1 168 ? -4.560 21.267 -21.499 1.00 85.81 168 LEU A CA 1
ATOM 1324 C C . LEU A 1 168 ? -6.087 21.146 -21.594 1.00 85.81 168 LEU A C 1
ATOM 1326 O O . LEU A 1 168 ? -6.681 21.730 -22.493 1.00 85.81 168 LEU A O 1
ATOM 1330 N N . HIS A 1 169 ? -6.713 20.406 -20.675 1.00 75.12 169 HIS A N 1
ATOM 1331 C CA . HIS A 1 169 ? -8.164 20.207 -20.633 1.00 75.12 169 HIS A CA 1
ATOM 1332 C C . HIS A 1 169 ? -8.893 21.242 -19.761 1.00 75.12 169 HIS A C 1
ATOM 1334 O O . HIS A 1 169 ? -10.119 21.192 -19.657 1.00 75.12 169 HIS A O 1
ATOM 1340 N N . GLN A 1 170 ? -8.182 22.190 -19.137 1.00 70.12 170 GLN A N 1
ATOM 1341 C CA . GLN A 1 170 ? -8.842 23.292 -18.440 1.00 70.12 170 GLN A CA 1
ATOM 1342 C C . GLN A 1 170 ? -9.443 24.270 -19.460 1.00 70.12 170 GLN A C 1
ATOM 1344 O O . GLN A 1 170 ? -8.759 24.650 -20.414 1.00 70.12 170 GLN A O 1
ATOM 1349 N N . PRO A 1 171 ? -10.700 24.715 -19.269 1.00 60.59 171 PRO A N 1
ATOM 1350 C CA . PRO A 1 171 ? -11.263 25.787 -20.073 1.00 60.59 171 PRO A CA 1
ATOM 1351 C C . PRO A 1 171 ? -10.354 27.012 -19.978 1.00 60.59 171 PRO A C 1
ATOM 1353 O O . PRO A 1 171 ? -9.986 27.427 -18.878 1.00 60.59 171 PRO A O 1
ATOM 1356 N N . ILE A 1 172 ? -9.998 27.590 -21.126 1.00 63.66 172 ILE A N 1
ATOM 1357 C CA . ILE A 1 172 ? -9.323 28.889 -21.183 1.00 63.66 172 ILE A CA 1
ATOM 1358 C C . ILE A 1 172 ? -10.183 29.859 -20.354 1.00 63.66 172 ILE A C 1
ATOM 1360 O O . ILE A 1 172 ? -11.378 29.974 -20.650 1.00 63.66 172 ILE A O 1
ATOM 1364 N N . PRO A 1 173 ? -9.640 30.529 -19.316 1.00 51.03 173 PRO A N 1
ATOM 1365 C CA . PRO A 1 173 ? -10.393 31.563 -18.628 1.00 51.03 173 PRO A CA 1
ATOM 1366 C C . PRO A 1 173 ? -10.847 32.569 -19.680 1.00 51.03 173 PRO A C 1
ATOM 1368 O O . PRO A 1 173 ? -10.028 33.013 -20.487 1.00 51.03 173 PRO A O 1
ATOM 1371 N N . ALA A 1 174 ? -12.148 32.876 -19.710 1.00 48.06 174 ALA A N 1
ATOM 1372 C CA . ALA A 1 174 ? -12.695 33.864 -20.628 1.00 48.06 174 ALA A CA 1
ATOM 1373 C C . ALA A 1 174 ? -11.811 35.114 -20.563 1.00 48.06 174 ALA A C 1
ATOM 1375 O O . ALA A 1 174 ? -11.604 35.669 -19.484 1.00 48.06 174 ALA A O 1
ATOM 1376 N N . ILE A 1 175 ? -11.231 35.482 -21.706 1.00 49.94 175 ILE A N 1
ATOM 1377 C CA . ILE A 1 175 ? -10.386 36.662 -21.853 1.00 49.94 175 ILE A CA 1
ATOM 1378 C C . ILE A 1 175 ? -11.261 37.857 -21.471 1.00 49.94 175 ILE A C 1
ATOM 1380 O O . ILE A 1 175 ? -12.079 38.314 -22.265 1.00 49.94 175 ILE A O 1
ATOM 1384 N N . GLY A 1 176 ? -11.129 38.313 -20.226 1.00 47.69 176 GLY A N 1
ATOM 1385 C CA . GLY A 1 176 ? -11.544 39.648 -19.837 1.00 47.69 176 GLY A CA 1
ATOM 1386 C C . GLY A 1 176 ? -10.697 40.62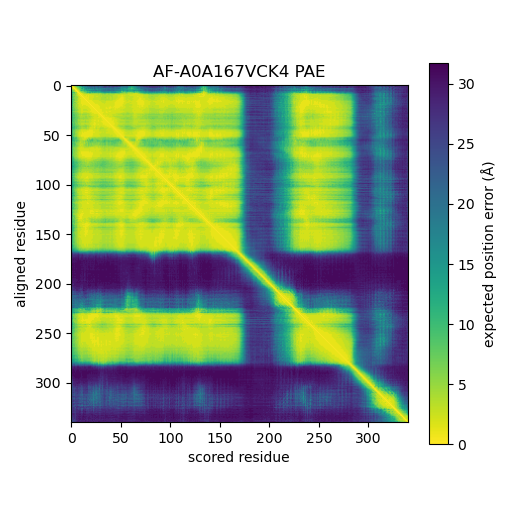4 -20.639 1.00 47.69 176 GLY A C 1
ATOM 1387 O O . GLY A 1 176 ? -9.475 40.478 -20.704 1.00 47.69 176 GLY A O 1
ATOM 1388 N N . GLU A 1 177 ? -11.368 41.547 -21.315 1.00 44.25 177 GLU A N 1
ATOM 1389 C CA . GLU A 1 177 ? -10.773 42.573 -22.164 1.00 44.25 177 GLU A CA 1
ATOM 1390 C C . GLU A 1 177 ? -9.575 43.262 -21.481 1.00 44.25 177 GLU A C 1
ATOM 1392 O O . GLU A 1 177 ? -9.620 43.534 -20.276 1.00 44.25 177 GLU A O 1
ATOM 1397 N N . PRO A 1 178 ? -8.492 43.569 -22.220 1.00 42.41 178 PRO A N 1
ATOM 1398 C CA . PRO A 1 178 ? -7.358 44.285 -21.662 1.00 42.41 178 PRO A CA 1
ATOM 1399 C C . PRO A 1 178 ? -7.760 45.739 -21.398 1.00 42.41 178 PRO A C 1
ATOM 1401 O O . PRO A 1 178 ? -7.765 46.572 -22.304 1.00 42.41 178 PRO A O 1
ATOM 1404 N N . SER A 1 179 ? -8.083 46.050 -20.143 1.00 39.28 179 SER A N 1
ATOM 1405 C CA . SER A 1 179 ? -8.160 47.434 -19.686 1.00 39.28 179 SER A CA 1
ATOM 1406 C C . SER A 1 179 ? -6.734 47.972 -19.598 1.00 39.28 179 SER A C 1
ATOM 1408 O O . SER A 1 179 ? -5.952 47.583 -18.732 1.00 39.28 179 SER A O 1
ATOM 1410 N N . ALA A 1 180 ? -6.387 48.811 -20.567 1.00 43.94 180 ALA A N 1
ATOM 1411 C CA . ALA A 1 180 ? -5.139 49.544 -20.614 1.00 43.94 180 ALA A CA 1
ATOM 1412 C C . ALA A 1 180 ? -5.080 50.539 -19.453 1.00 43.94 180 ALA A C 1
ATOM 1414 O O . ALA A 1 180 ? -5.860 51.484 -19.446 1.00 43.94 180 ALA A O 1
ATOM 1415 N N . GLU A 1 181 ? -4.129 50.376 -18.534 1.00 40.62 181 GLU A N 1
ATOM 1416 C CA . GLU A 1 181 ? -3.563 51.515 -17.815 1.00 40.62 181 GLU A CA 1
ATOM 1417 C C . GLU A 1 181 ? -2.037 51.401 -17.728 1.00 40.62 181 GLU A C 1
ATOM 1419 O O . GLU A 1 181 ? -1.455 50.383 -17.350 1.00 40.62 181 GLU A O 1
ATOM 1424 N N . ASP A 1 182 ? -1.440 52.495 -18.187 1.00 38.50 182 ASP A N 1
ATOM 1425 C CA . ASP A 1 182 ? -0.040 52.884 -18.239 1.00 38.50 182 ASP A CA 1
ATOM 1426 C C . ASP A 1 182 ? 0.651 52.841 -16.868 1.00 38.50 182 ASP A C 1
ATOM 1428 O O . ASP A 1 182 ? 0.042 53.167 -15.850 1.00 38.50 182 ASP A O 1
ATOM 1432 N N . GLY A 1 183 ? 1.965 52.577 -16.839 1.00 34.22 183 GLY A N 1
ATOM 1433 C CA . GLY A 1 183 ? 2.733 52.854 -15.620 1.00 34.22 183 GLY A CA 1
ATOM 1434 C C . GLY A 1 183 ? 4.131 52.257 -15.484 1.00 34.22 183 GLY A C 1
ATOM 1435 O O . GLY A 1 183 ? 4.357 51.412 -14.633 1.00 34.22 183 GLY A O 1
ATOM 1436 N N . GLN A 1 184 ? 5.077 52.781 -16.266 1.00 36.72 184 GLN A N 1
ATOM 1437 C CA . GLN A 1 184 ? 6.485 53.029 -15.901 1.00 36.72 184 GLN A CA 1
ATOM 1438 C C . GLN A 1 184 ? 7.398 51.885 -15.403 1.00 36.72 184 GLN A C 1
ATOM 1440 O O . GLN A 1 184 ? 7.402 51.449 -14.255 1.00 36.72 184 GLN A O 1
ATOM 1445 N N . ILE A 1 185 ? 8.356 51.574 -16.277 1.00 37.69 185 ILE A N 1
ATOM 1446 C CA . ILE A 1 185 ? 9.641 50.930 -15.993 1.00 37.69 185 ILE A CA 1
ATOM 1447 C C . ILE A 1 185 ? 10.566 51.921 -15.265 1.00 37.69 185 ILE A C 1
ATOM 1449 O O . ILE A 1 185 ? 10.778 53.031 -15.754 1.00 37.69 185 ILE A O 1
ATOM 1453 N N . SER A 1 186 ? 11.225 51.491 -14.182 1.00 32.81 186 SER A N 1
ATOM 1454 C CA . SER A 1 186 ? 12.573 51.978 -13.839 1.00 32.81 186 SER A CA 1
ATOM 1455 C C . SER A 1 186 ? 13.372 50.947 -13.014 1.00 32.81 186 SER A C 1
ATOM 1457 O O . SER A 1 186 ? 12.819 50.380 -12.070 1.00 32.81 186 SER A O 1
ATOM 1459 N N . PRO A 1 187 ? 14.658 50.687 -13.338 1.00 48.38 187 PRO A N 1
ATOM 1460 C CA . PRO A 1 187 ? 15.512 49.711 -12.660 1.00 48.38 187 PRO A CA 1
ATOM 1461 C C . PRO A 1 187 ? 16.494 50.375 -11.674 1.00 48.38 187 PRO A C 1
ATOM 1463 O O . PRO A 1 187 ? 17.097 51.394 -12.000 1.00 48.38 187 PRO A O 1
ATOM 1466 N N . ARG A 1 188 ? 16.707 49.777 -10.493 1.00 31.67 188 ARG A N 1
ATOM 1467 C CA . ARG A 1 188 ? 17.833 49.994 -9.541 1.00 31.67 188 ARG A CA 1
ATOM 1468 C C . ARG A 1 188 ? 17.537 49.162 -8.278 1.00 31.67 188 ARG A C 1
ATOM 1470 O O . ARG A 1 188 ? 16.380 49.035 -7.922 1.00 31.67 188 ARG A O 1
ATOM 1477 N N . ASN A 1 189 ? 18.460 48.589 -7.512 1.00 32.72 189 ASN A N 1
ATOM 1478 C CA . ASN A 1 189 ? 19.912 48.605 -7.517 1.00 32.72 189 ASN A CA 1
ATOM 1479 C C . ASN A 1 189 ? 20.391 47.409 -6.673 1.00 32.72 189 ASN A C 1
ATOM 1481 O O . ASN A 1 189 ? 19.796 47.081 -5.649 1.00 32.72 189 ASN A O 1
ATOM 1485 N N . ARG A 1 190 ? 21.495 46.800 -7.096 1.00 43.16 190 ARG A N 1
ATOM 1486 C CA . ARG A 1 190 ? 22.326 45.895 -6.301 1.00 43.16 190 ARG A CA 1
ATOM 1487 C C . ARG A 1 190 ? 23.144 46.743 -5.321 1.00 43.16 190 ARG A C 1
ATOM 1489 O O . ARG A 1 190 ? 23.927 47.561 -5.791 1.00 43.16 190 ARG A O 1
ATOM 1496 N N . SER A 1 191 ? 23.029 46.481 -4.020 1.00 33.03 191 SER A N 1
ATOM 1497 C CA . SER A 1 191 ? 23.999 46.937 -3.015 1.00 33.03 191 SER A CA 1
ATOM 1498 C C . SER A 1 191 ? 24.168 45.874 -1.934 1.00 33.03 191 SER A C 1
ATOM 1500 O O . SER A 1 191 ? 23.214 45.505 -1.258 1.00 33.03 191 SER A O 1
ATOM 1502 N N . GLN A 1 192 ? 25.396 45.369 -1.823 1.00 39.22 192 GLN A N 1
ATOM 1503 C CA . GLN A 1 192 ? 25.931 44.710 -0.638 1.00 39.22 192 GLN A CA 1
ATOM 1504 C C . GLN A 1 192 ? 26.130 45.759 0.461 1.00 39.22 192 GLN A C 1
ATOM 1506 O O . GLN A 1 192 ? 26.837 46.728 0.211 1.00 39.22 192 GLN A O 1
ATOM 1511 N N . GLU A 1 193 ? 25.626 45.511 1.666 1.00 33.81 193 GLU A N 1
ATOM 1512 C CA . GLU A 1 193 ? 26.153 46.059 2.926 1.00 33.81 193 GLU A CA 1
ATOM 1513 C C . GLU A 1 193 ? 26.045 44.921 3.956 1.00 33.81 193 GLU A C 1
ATOM 1515 O O . GLU A 1 193 ? 24.978 44.358 4.164 1.00 33.81 193 GLU A O 1
ATOM 1520 N N . SER A 1 194 ? 27.163 44.284 4.301 1.00 32.06 194 SER A N 1
ATOM 1521 C CA . SER A 1 194 ? 28.106 44.669 5.361 1.00 32.06 194 SER A CA 1
ATOM 1522 C C . SER A 1 194 ? 27.648 44.146 6.723 1.00 32.06 194 SER A C 1
ATOM 1524 O O . SER A 1 194 ? 26.906 44.792 7.453 1.00 32.06 194 SER A O 1
ATOM 1526 N N . LEU A 1 195 ? 28.138 42.946 7.041 1.00 35.94 195 LEU A N 1
ATOM 1527 C CA . LEU A 1 195 ? 28.152 42.359 8.376 1.00 35.94 195 LEU A CA 1
ATOM 1528 C C . LEU A 1 195 ? 28.996 43.247 9.298 1.00 35.94 195 LEU A C 1
ATOM 1530 O O . LEU A 1 195 ? 30.209 43.343 9.112 1.00 35.94 195 LEU A O 1
ATOM 1534 N N . GLN A 1 196 ? 28.372 43.865 10.296 1.00 33.25 196 GLN A N 1
ATOM 1535 C CA . GLN A 1 196 ? 29.076 44.412 11.451 1.00 33.25 196 GLN A CA 1
ATOM 1536 C C . GLN A 1 196 ? 28.376 43.957 12.732 1.00 33.25 196 GLN A C 1
ATOM 1538 O O . GLN A 1 196 ? 27.277 44.394 13.040 1.00 33.25 196 GLN A O 1
ATOM 1543 N N . ASN A 1 197 ? 29.070 43.044 13.417 1.00 34.75 197 ASN A N 1
ATOM 1544 C CA . ASN A 1 197 ? 29.249 42.943 14.864 1.00 34.75 197 ASN A CA 1
ATOM 1545 C C . ASN A 1 197 ? 28.021 43.177 15.754 1.00 34.75 197 ASN A C 1
ATOM 1547 O O . ASN A 1 197 ? 27.795 44.292 16.214 1.00 34.75 197 ASN A O 1
ATOM 1551 N N . GLU A 1 198 ? 27.357 42.081 16.121 1.00 36.69 198 GLU A N 1
ATOM 1552 C CA . GLU A 1 198 ? 26.618 41.997 17.384 1.00 36.69 198 GLU A CA 1
ATOM 1553 C C . GLU A 1 198 ? 27.493 41.300 18.448 1.00 36.69 198 GLU A C 1
ATOM 1555 O O . GLU A 1 198 ? 28.214 40.353 18.104 1.00 36.69 198 GLU A O 1
ATOM 1560 N N . PRO A 1 199 ? 27.496 41.761 19.714 1.00 35.91 199 PRO A N 1
ATOM 1561 C CA . PRO A 1 199 ? 28.364 41.237 20.764 1.00 35.91 199 PRO A CA 1
ATOM 1562 C C . PRO A 1 199 ? 27.912 39.848 21.233 1.00 35.91 199 PRO A C 1
ATOM 1564 O O . PRO A 1 199 ? 26.725 39.599 21.430 1.00 35.91 199 PRO A O 1
ATOM 1567 N N . LEU A 1 200 ? 28.883 38.961 21.457 1.00 33.94 200 LEU A N 1
ATOM 1568 C CA . LEU A 1 200 ? 28.693 37.665 22.112 1.00 33.94 200 LEU A CA 1
ATOM 1569 C C . LEU A 1 200 ? 28.110 37.864 23.526 1.00 33.94 200 LEU A C 1
ATOM 1571 O O . LEU A 1 200 ? 28.712 38.609 24.303 1.00 33.94 200 LEU A O 1
ATOM 1575 N N . PRO A 1 201 ? 26.993 37.209 23.891 1.00 42.50 201 PRO A N 1
ATOM 1576 C CA . PRO A 1 201 ? 26.601 37.060 25.283 1.00 42.50 201 PRO A CA 1
ATOM 1577 C C . PRO A 1 201 ? 27.440 35.954 25.927 1.00 42.50 201 PRO A C 1
ATOM 1579 O O . PRO A 1 201 ? 27.597 34.876 25.356 1.00 42.50 201 PRO A O 1
ATOM 1582 N N . ASP A 1 202 ? 27.961 36.265 27.109 1.00 38.25 202 ASP A N 1
ATOM 1583 C CA . ASP A 1 202 ? 28.837 35.432 27.922 1.00 38.25 202 ASP A CA 1
ATOM 1584 C C . ASP A 1 202 ? 28.314 34.000 28.138 1.00 38.25 202 ASP A C 1
ATOM 1586 O O . ASP A 1 202 ? 27.146 33.762 28.466 1.00 38.25 202 ASP A O 1
ATOM 1590 N N . ASP A 1 203 ? 29.242 33.057 27.974 1.00 45.12 203 ASP A N 1
ATOM 1591 C CA . ASP A 1 203 ? 29.110 31.629 28.229 1.00 45.12 203 ASP A CA 1
ATOM 1592 C C . ASP A 1 203 ? 28.895 31.350 29.726 1.00 45.12 203 ASP A C 1
ATOM 1594 O O . ASP A 1 203 ? 29.848 31.189 30.485 1.00 45.12 203 ASP A O 1
ATOM 1598 N N . ASP A 1 204 ? 27.634 31.250 30.147 1.00 46.22 204 ASP A N 1
ATOM 1599 C CA . ASP A 1 204 ? 27.247 30.421 31.302 1.00 46.22 204 ASP A CA 1
ATOM 1600 C C . ASP A 1 204 ? 25.808 29.886 31.154 1.00 46.22 204 ASP A C 1
ATOM 1602 O O . ASP A 1 204 ? 24.998 29.853 32.084 1.00 46.22 204 ASP A O 1
ATOM 1606 N N . TYR A 1 205 ? 25.447 29.506 29.922 1.00 48.31 205 TYR A N 1
ATOM 1607 C CA . TYR A 1 205 ? 24.161 28.878 29.630 1.00 48.31 205 TYR A CA 1
ATOM 1608 C C . TYR A 1 205 ? 24.236 27.390 29.979 1.00 48.31 205 TYR A C 1
ATOM 1610 O O . TYR A 1 205 ? 24.919 26.613 29.312 1.00 48.31 205 TYR A O 1
ATOM 1618 N N . ASP A 1 206 ? 23.530 27.011 31.043 1.00 54.44 206 ASP A N 1
ATOM 1619 C CA . ASP A 1 206 ? 23.418 25.655 31.580 1.00 54.44 206 ASP A CA 1
ATOM 1620 C C . ASP A 1 206 ? 23.160 24.615 30.468 1.00 54.44 206 ASP A C 1
ATOM 1622 O O . ASP A 1 206 ? 22.043 24.436 29.969 1.00 54.44 206 ASP A O 1
ATOM 1626 N N . SER A 1 207 ? 24.239 23.944 30.053 1.00 55.94 207 SER A N 1
ATOM 1627 C CA . SER A 1 207 ? 24.279 22.961 28.963 1.00 55.94 207 SER A CA 1
ATOM 1628 C C . SER A 1 207 ? 23.283 21.815 29.180 1.00 55.94 207 SER A C 1
ATOM 1630 O O . SER A 1 207 ? 22.731 21.275 28.219 1.00 55.94 207 SER A O 1
ATOM 1632 N N . ALA A 1 208 ? 22.964 21.500 30.441 1.00 55.56 208 ALA A N 1
ATOM 1633 C CA . ALA A 1 208 ? 21.959 20.500 30.781 1.00 55.56 208 ALA A CA 1
ATOM 1634 C C . ALA A 1 208 ? 20.541 20.954 30.403 1.00 55.56 208 ALA A C 1
ATOM 1636 O O . ALA A 1 208 ? 19.760 20.154 29.889 1.00 55.56 208 ALA A O 1
ATOM 1637 N N . LYS A 1 209 ? 20.220 22.240 30.584 1.00 54.62 209 LYS A N 1
ATOM 1638 C CA . LYS A 1 209 ? 18.911 22.805 30.241 1.00 54.62 209 LYS A CA 1
ATOM 1639 C C . LYS A 1 209 ? 18.712 22.895 28.727 1.00 54.62 209 LYS A C 1
ATOM 1641 O O . LYS A 1 209 ? 17.657 22.516 28.233 1.00 54.62 209 LYS A O 1
ATOM 1646 N N . SER A 1 210 ? 19.754 23.283 27.989 1.00 59.41 210 SER A N 1
ATOM 1647 C CA . SER A 1 210 ? 19.755 23.288 26.515 1.00 59.41 210 SER A CA 1
ATOM 1648 C C . SER A 1 210 ? 19.623 21.874 25.930 1.00 59.41 210 SER A C 1
ATOM 1650 O O . SER A 1 210 ? 18.816 21.634 25.031 1.00 59.41 210 SER A O 1
ATOM 1652 N N . ALA A 1 211 ? 20.340 20.896 26.496 1.00 61.69 211 ALA A N 1
ATOM 1653 C CA . ALA A 1 211 ? 20.208 19.495 26.103 1.00 61.69 211 ALA A CA 1
ATOM 1654 C C . ALA A 1 211 ? 18.809 18.935 26.409 1.00 61.69 211 ALA A C 1
ATOM 1656 O O . ALA A 1 211 ? 18.266 18.174 25.611 1.00 61.69 211 ALA A O 1
ATOM 1657 N N . GLN A 1 212 ? 18.208 19.329 27.535 1.00 62.41 212 GLN A N 1
ATOM 1658 C CA . GLN A 1 212 ? 16.865 18.908 27.924 1.00 62.41 212 GLN A CA 1
ATOM 1659 C C . GLN A 1 212 ? 15.777 19.564 27.063 1.00 62.41 212 GLN A C 1
ATOM 1661 O O . GLN A 1 212 ? 14.830 18.887 26.675 1.00 62.41 212 GLN A O 1
ATOM 1666 N N . GLU A 1 213 ? 15.921 20.838 26.699 1.00 61.19 213 GLU A N 1
ATOM 1667 C CA . GLU A 1 213 ? 15.019 21.536 25.774 1.00 61.19 213 GLU A CA 1
ATOM 1668 C C . GLU A 1 213 ? 15.119 20.969 24.351 1.00 61.19 213 GLU A C 1
ATOM 1670 O O . GLU A 1 213 ? 14.098 20.755 23.698 1.00 61.19 213 GLU A O 1
ATOM 1675 N N . PHE A 1 214 ? 16.326 20.632 23.890 1.00 61.41 214 PHE A N 1
ATOM 1676 C CA . PHE A 1 214 ? 16.534 19.945 22.615 1.00 61.41 214 PHE A CA 1
ATOM 1677 C C . PHE A 1 214 ? 15.963 18.519 22.629 1.00 61.41 214 PHE A C 1
ATOM 1679 O O . PHE A 1 214 ? 15.281 18.116 21.686 1.00 61.41 214 PHE A O 1
ATOM 1686 N N . ALA A 1 215 ? 16.169 17.767 23.713 1.00 63.25 215 ALA A N 1
ATOM 1687 C CA . ALA A 1 215 ? 15.565 16.449 23.894 1.00 63.25 215 ALA A CA 1
ATOM 1688 C C . ALA A 1 215 ? 14.032 16.535 23.939 1.00 63.25 215 ALA A C 1
ATOM 1690 O O . ALA A 1 215 ? 13.359 15.741 23.287 1.00 63.25 215 ALA A O 1
ATOM 1691 N N . GLN A 1 216 ? 13.472 17.534 24.625 1.00 61.75 216 GLN A N 1
ATOM 1692 C CA . GLN A 1 216 ? 12.031 17.772 24.658 1.00 61.75 216 GLN A CA 1
ATOM 1693 C C . GLN A 1 216 ? 11.495 18.178 23.281 1.00 61.75 216 GLN A C 1
ATOM 1695 O O . GLN A 1 216 ? 10.425 17.724 22.890 1.00 61.75 216 GLN A O 1
ATOM 1700 N N . ALA A 1 217 ? 12.236 18.975 22.509 1.00 57.88 217 ALA A N 1
ATOM 1701 C CA . ALA A 1 217 ? 11.879 19.298 21.131 1.00 57.88 217 ALA A CA 1
ATOM 1702 C C . ALA A 1 217 ? 11.883 18.047 20.236 1.00 57.88 217 ALA A C 1
ATOM 1704 O O . ALA A 1 217 ? 10.977 17.885 19.422 1.00 57.88 217 ALA A O 1
ATOM 1705 N N . ILE A 1 218 ? 12.842 17.130 20.419 1.00 60.38 218 ILE A N 1
ATOM 1706 C CA . ILE A 1 218 ? 12.863 15.831 19.729 1.00 60.38 218 ILE A CA 1
ATOM 1707 C C . ILE A 1 218 ? 11.655 14.977 20.126 1.00 60.38 218 ILE A C 1
ATOM 1709 O O . ILE A 1 218 ? 11.002 14.431 19.240 1.00 60.38 218 ILE A O 1
ATOM 1713 N N . VAL A 1 219 ? 11.328 14.882 21.419 1.00 60.69 219 VAL A N 1
ATOM 1714 C CA . VAL A 1 219 ? 10.155 14.134 21.907 1.00 60.69 219 VAL A CA 1
ATOM 1715 C C . VAL A 1 219 ? 8.867 14.727 21.342 1.00 60.69 219 VAL A C 1
ATOM 1717 O O . VAL A 1 219 ? 8.065 13.999 20.768 1.00 60.69 219 VAL A O 1
ATOM 1720 N N . ASN A 1 220 ? 8.704 16.049 21.395 1.00 58.47 220 ASN A N 1
ATOM 1721 C CA . ASN A 1 220 ? 7.530 16.730 20.851 1.00 58.47 220 ASN A CA 1
ATOM 1722 C C . ASN A 1 220 ? 7.417 16.530 19.327 1.00 58.47 220 ASN A C 1
ATOM 1724 O O . ASN A 1 220 ? 6.323 16.296 18.818 1.00 58.47 220 ASN A O 1
ATOM 1728 N N . MET A 1 221 ? 8.534 16.567 18.587 1.00 59.53 221 MET A N 1
ATOM 1729 C CA . MET A 1 221 ? 8.532 16.238 17.155 1.00 59.53 221 MET A CA 1
ATOM 1730 C C . MET A 1 221 ? 8.190 14.764 16.900 1.00 59.53 221 MET A C 1
ATOM 1732 O O . MET A 1 221 ? 7.461 14.473 15.956 1.00 59.53 221 MET A O 1
ATOM 1736 N N . ALA A 1 222 ? 8.658 13.841 17.743 1.00 56.91 222 ALA A N 1
ATOM 1737 C CA . ALA A 1 222 ? 8.338 12.418 17.645 1.00 56.91 222 ALA A CA 1
ATOM 1738 C C . ALA A 1 222 ? 6.869 12.109 17.999 1.00 56.91 222 ALA A C 1
ATOM 1740 O O . ALA A 1 222 ? 6.284 11.197 17.414 1.00 56.91 222 ALA A O 1
ATOM 1741 N N . GLU A 1 223 ? 6.254 12.871 18.909 1.00 58.09 223 GLU A N 1
ATOM 1742 C CA . GLU A 1 223 ? 4.823 12.783 19.231 1.00 58.09 223 GLU A CA 1
ATOM 1743 C C . GLU A 1 223 ? 3.944 13.340 18.102 1.00 58.09 223 GLU A C 1
ATOM 1745 O O . GLU A 1 223 ? 2.926 12.736 17.759 1.00 58.09 223 GLU A O 1
ATOM 1750 N N . MET A 1 224 ? 4.361 14.439 17.462 1.00 56.62 224 MET A N 1
ATOM 1751 C CA . MET A 1 224 ? 3.672 14.993 16.287 1.00 56.62 224 MET A CA 1
ATOM 1752 C C . MET A 1 224 ? 3.785 14.106 15.039 1.00 56.62 224 MET A C 1
ATOM 1754 O O . MET A 1 224 ? 2.977 14.240 14.115 1.00 56.62 224 MET A O 1
ATOM 1758 N N . ASP A 1 225 ? 4.766 13.203 14.999 1.00 65.75 225 ASP A N 1
ATOM 1759 C CA . ASP A 1 225 ? 5.003 12.312 13.863 1.00 65.75 225 ASP A CA 1
ATOM 1760 C C . ASP A 1 225 ? 4.398 10.907 14.040 1.00 65.75 225 ASP A C 1
ATOM 1762 O O . ASP A 1 225 ? 4.685 9.988 13.269 1.00 65.75 225 ASP A O 1
ATOM 1766 N N . ARG A 1 226 ? 3.504 10.719 15.021 1.00 70.00 226 ARG A N 1
ATOM 1767 C CA . ARG A 1 226 ? 2.711 9.488 15.119 1.00 70.00 226 ARG A CA 1
ATOM 1768 C C . ARG A 1 226 ? 1.712 9.408 13.948 1.00 70.00 226 ARG A C 1
ATOM 1770 O O . ARG A 1 226 ? 1.053 10.403 13.629 1.00 70.00 226 ARG A O 1
ATOM 1777 N N . PRO A 1 227 ? 1.549 8.238 13.299 1.00 75.50 227 PRO A N 1
ATOM 1778 C CA . PRO A 1 227 ? 0.479 8.045 12.326 1.00 75.50 227 PRO A CA 1
ATOM 1779 C C . PRO A 1 227 ? -0.891 8.348 12.963 1.00 75.50 227 PRO A C 1
ATOM 1781 O O . PRO A 1 227 ? -1.147 7.855 14.064 1.00 75.50 227 PRO A O 1
ATOM 1784 N N . PRO A 1 228 ? -1.776 9.121 12.303 1.00 80.56 228 PRO A N 1
ATOM 1785 C CA . PRO A 1 228 ? -3.115 9.392 12.818 1.00 80.56 228 PRO A CA 1
ATOM 1786 C C . PRO A 1 228 ? -3.870 8.101 13.138 1.00 80.56 228 PRO A C 1
ATOM 1788 O O . PRO A 1 228 ? -3.763 7.125 12.395 1.00 80.56 228 PRO A O 1
ATOM 1791 N N . GLU A 1 229 ? -4.680 8.112 14.196 1.00 79.38 229 GLU A N 1
ATOM 1792 C CA . GLU A 1 229 ? -5.488 6.945 14.580 1.00 79.38 229 GLU A CA 1
ATOM 1793 C C . GLU A 1 229 ? -6.505 6.541 13.510 1.00 79.38 229 GLU A C 1
ATOM 1795 O O . GLU A 1 229 ? -6.842 5.371 13.397 1.00 79.38 229 GLU A O 1
ATOM 1800 N N . THR A 1 230 ? -6.918 7.494 12.675 1.00 75.88 230 THR A N 1
ATOM 1801 C CA . THR A 1 230 ? -7.842 7.297 11.551 1.00 75.88 230 THR A CA 1
ATOM 1802 C C . THR A 1 230 ? -7.157 6.775 10.281 1.00 75.88 230 THR A C 1
ATOM 1804 O O . THR A 1 230 ? -7.797 6.595 9.245 1.00 75.88 230 THR A O 1
ATOM 1807 N N . MET A 1 231 ? -5.835 6.563 10.306 1.00 90.00 231 MET A N 1
ATOM 1808 C CA . MET A 1 231 ? -5.113 5.989 9.174 1.00 90.00 231 MET A CA 1
ATOM 1809 C C . MET A 1 231 ? -5.436 4.496 9.042 1.00 90.00 231 MET A C 1
ATOM 1811 O O . MET A 1 231 ? -5.367 3.747 10.015 1.00 90.00 231 MET A O 1
ATOM 1815 N N . ILE A 1 232 ? -5.708 4.057 7.808 1.00 95.56 232 ILE A N 1
ATOM 1816 C CA . ILE A 1 232 ? -5.937 2.644 7.482 1.00 95.56 232 ILE A CA 1
ATOM 1817 C C . ILE A 1 232 ? -4.793 1.794 8.024 1.00 95.56 232 ILE A C 1
ATOM 1819 O O . ILE A 1 232 ? -3.627 2.001 7.668 1.00 95.56 232 ILE A O 1
ATOM 1823 N N . THR A 1 233 ? -5.156 0.833 8.867 1.00 97.06 233 THR A N 1
ATOM 1824 C CA . THR A 1 233 ? -4.231 -0.144 9.428 1.00 97.06 233 THR A CA 1
ATOM 1825 C C . THR A 1 233 ? -4.271 -1.406 8.594 1.00 97.06 233 THR A C 1
ATOM 1827 O O . THR A 1 233 ? -5.338 -1.823 8.140 1.00 97.06 233 THR A O 1
ATOM 1830 N N . VAL A 1 234 ? -3.105 -1.990 8.345 1.00 97.81 234 VAL A N 1
ATOM 1831 C CA . VAL A 1 234 ? -2.997 -3.216 7.560 1.00 97.81 234 VAL A CA 1
ATOM 1832 C C . VAL A 1 234 ? -2.171 -4.258 8.292 1.00 97.81 234 VAL A C 1
ATOM 1834 O O . VAL A 1 234 ? -1.153 -3.947 8.915 1.00 97.81 234 VAL A O 1
ATOM 1837 N N . GLU A 1 235 ? -2.589 -5.506 8.145 1.00 96.56 235 GLU A N 1
ATOM 1838 C CA . GLU A 1 235 ? -1.729 -6.653 8.399 1.00 96.56 235 GLU A CA 1
ATOM 1839 C C . GLU A 1 235 ? -0.837 -6.866 7.177 1.00 96.56 235 GLU A C 1
ATOM 1841 O O . GLU A 1 235 ? -1.278 -6.681 6.038 1.00 96.56 235 GLU A O 1
ATOM 1846 N N . MET A 1 236 ? 0.426 -7.234 7.399 1.00 97.25 236 MET A N 1
ATOM 1847 C CA . MET A 1 236 ? 1.382 -7.496 6.326 1.00 97.25 236 MET A CA 1
ATOM 1848 C C . MET A 1 236 ? 2.119 -8.815 6.548 1.00 97.25 236 MET A C 1
ATOM 1850 O O . MET A 1 236 ? 2.324 -9.238 7.681 1.00 97.25 236 MET A O 1
ATOM 1854 N N . SER A 1 237 ? 2.581 -9.429 5.460 1.00 96.62 237 SER A N 1
ATOM 1855 C CA . SER A 1 237 ? 3.458 -10.600 5.480 1.00 96.62 237 SER A CA 1
ATOM 1856 C C . SER A 1 237 ? 4.412 -10.594 4.285 1.00 96.62 237 SER A C 1
ATOM 1858 O O . SER A 1 237 ? 4.041 -10.157 3.195 1.00 96.62 237 SER A O 1
ATOM 1860 N N . TYR A 1 238 ? 5.630 -11.117 4.456 1.00 96.56 238 TYR A N 1
ATOM 1861 C CA . TYR A 1 238 ? 6.551 -11.368 3.337 1.00 96.56 238 TYR A CA 1
ATOM 1862 C C . TYR A 1 238 ? 6.194 -12.611 2.509 1.00 96.56 238 TYR A C 1
ATOM 1864 O O . TYR A 1 238 ? 6.739 -12.792 1.418 1.00 96.56 238 TYR A O 1
ATOM 1872 N N . ASP A 1 239 ? 5.309 -13.481 3.003 1.00 95.50 239 ASP A N 1
ATOM 1873 C CA . ASP A 1 239 ? 4.931 -14.702 2.298 1.00 95.50 239 ASP A CA 1
ATOM 1874 C C . ASP A 1 239 ? 3.949 -14.395 1.159 1.00 95.50 239 ASP A C 1
ATOM 1876 O O . ASP A 1 239 ? 2.747 -14.221 1.349 1.00 95.50 239 ASP A O 1
ATOM 1880 N N . LEU A 1 240 ? 4.481 -14.345 -0.061 1.00 96.19 240 LEU A N 1
ATOM 1881 C CA . LEU A 1 240 ? 3.706 -14.078 -1.272 1.00 96.19 240 LEU A CA 1
ATOM 1882 C C . LEU A 1 240 ? 2.787 -15.240 -1.682 1.00 96.19 240 LEU A C 1
ATOM 1884 O O . LEU A 1 240 ? 1.928 -15.048 -2.543 1.00 96.19 240 LEU A O 1
ATOM 1888 N N . SER A 1 241 ? 2.931 -16.431 -1.085 1.00 93.31 241 SER A N 1
ATOM 1889 C CA . SER A 1 241 ? 2.139 -17.613 -1.455 1.00 93.31 241 SER A CA 1
ATOM 1890 C C . SER A 1 241 ? 0.668 -17.529 -1.033 1.00 93.31 241 SER A C 1
ATOM 1892 O O . SER A 1 241 ? -0.165 -18.257 -1.576 1.00 93.31 241 SER A O 1
ATOM 1894 N N . TYR A 1 242 ? 0.322 -16.599 -0.132 1.00 89.44 242 TYR A N 1
ATOM 1895 C CA . TYR A 1 242 ? -1.063 -16.344 0.274 1.00 89.44 242 TYR A CA 1
ATOM 1896 C C . TYR A 1 242 ? -1.952 -15.835 -0.865 1.00 89.44 242 TYR A C 1
ATOM 1898 O O . TYR A 1 242 ? -3.172 -15.993 -0.808 1.00 89.44 242 TYR A O 1
ATOM 1906 N N . VAL A 1 243 ? -1.365 -15.243 -1.907 1.00 94.81 243 VAL A N 1
ATOM 1907 C CA . VAL A 1 243 ? -2.111 -14.650 -3.018 1.00 94.81 243 VAL A CA 1
ATOM 1908 C C . VAL A 1 243 ? -1.897 -15.480 -4.282 1.00 94.81 243 VAL A C 1
ATOM 1910 O O . VAL A 1 243 ? -0.819 -15.522 -4.861 1.00 94.81 243 VAL A O 1
ATOM 1913 N N . GLN A 1 244 ? -2.944 -16.147 -4.764 1.00 93.56 244 GLN A N 1
ATOM 1914 C CA . GLN A 1 244 ? -2.856 -16.896 -6.026 1.00 93.56 244 GLN A CA 1
ATOM 1915 C C . GLN A 1 244 ? -2.972 -15.969 -7.239 1.00 93.56 244 GLN A C 1
ATOM 1917 O O . GLN A 1 244 ? -2.256 -16.131 -8.225 1.00 93.56 244 GLN A O 1
ATOM 1922 N N . THR A 1 245 ? -3.840 -14.963 -7.147 1.00 95.00 245 THR A N 1
ATOM 1923 C CA . THR A 1 245 ? -4.124 -13.995 -8.210 1.00 95.00 245 THR A CA 1
ATOM 1924 C C . THR A 1 245 ? -4.078 -12.583 -7.654 1.00 95.00 245 THR A C 1
ATOM 1926 O O . THR A 1 245 ? -4.656 -12.325 -6.600 1.00 95.00 245 THR A O 1
ATOM 1929 N N . LEU A 1 246 ? -3.430 -11.664 -8.370 1.00 96.81 246 LEU A N 1
ATOM 1930 C CA . LEU A 1 246 ? -3.360 -10.265 -7.954 1.00 96.81 246 LEU A CA 1
ATOM 1931 C C . LEU A 1 246 ? -4.745 -9.612 -7.981 1.00 96.81 246 LEU A C 1
ATOM 1933 O O . LEU A 1 246 ? -5.405 -9.586 -9.020 1.00 96.81 246 LEU A O 1
ATOM 1937 N N . THR A 1 247 ? -5.146 -9.053 -6.843 1.00 96.75 247 THR A N 1
ATOM 1938 C CA . THR A 1 247 ? -6.339 -8.213 -6.710 1.00 96.75 247 THR A CA 1
ATOM 1939 C C . THR A 1 247 ? -6.113 -6.865 -7.399 1.00 96.75 247 THR A C 1
ATOM 1941 O O . THR A 1 247 ? -5.017 -6.308 -7.313 1.00 96.75 247 THR A O 1
ATOM 1944 N N . ASP A 1 248 ? -7.135 -6.316 -8.066 1.00 95.62 248 ASP A N 1
ATOM 1945 C CA . ASP A 1 248 ? -7.056 -4.958 -8.619 1.00 95.62 248 ASP A CA 1
ATOM 1946 C C . ASP A 1 248 ? -6.858 -3.942 -7.475 1.00 95.62 248 ASP A C 1
ATOM 1948 O O . ASP A 1 248 ? -7.673 -3.915 -6.547 1.00 95.62 248 ASP A O 1
ATOM 1952 N N . PRO A 1 249 ? -5.825 -3.077 -7.524 1.00 96.06 249 PRO A N 1
ATOM 1953 C CA . PRO A 1 249 ? -5.631 -2.015 -6.539 1.00 96.06 249 PRO A CA 1
ATOM 1954 C C . PRO A 1 249 ? -6.859 -1.127 -6.289 1.00 96.06 249 PRO A C 1
ATOM 1956 O O . PRO A 1 249 ? -6.983 -0.567 -5.202 1.00 96.06 249 PRO A O 1
ATOM 1959 N N . GLN A 1 250 ? -7.778 -0.986 -7.253 1.00 94.12 250 GLN A N 1
ATOM 1960 C CA . GLN A 1 250 ? -9.004 -0.199 -7.065 1.00 94.12 250 GLN A CA 1
ATOM 1961 C C . GLN A 1 250 ? -9.907 -0.748 -5.953 1.00 94.12 250 GLN A C 1
ATOM 1963 O O . GLN A 1 250 ? -10.541 0.032 -5.240 1.00 94.12 250 GLN A O 1
ATOM 1968 N N . GLU A 1 251 ?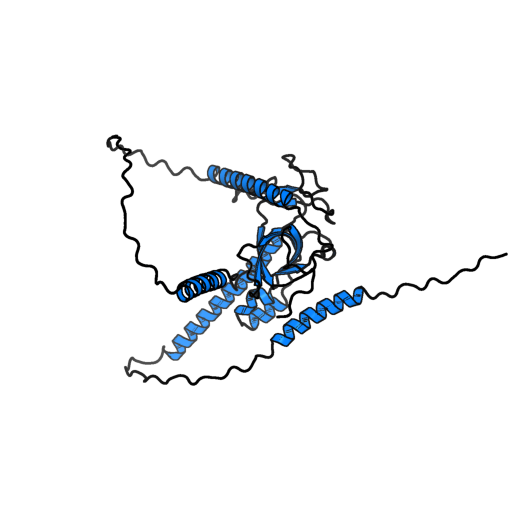 -9.892 -2.062 -5.726 1.00 96.19 251 GLU A N 1
ATOM 1969 C CA . GLU A 1 251 ? -10.639 -2.700 -4.639 1.00 96.19 251 GLU A CA 1
ATOM 1970 C C . GLU A 1 251 ? -10.173 -2.223 -3.257 1.00 96.19 251 GLU A C 1
ATOM 1972 O O . GLU A 1 251 ? -10.992 -2.072 -2.351 1.00 96.19 251 GLU A O 1
ATOM 1977 N N . PHE A 1 252 ? -8.886 -1.888 -3.104 1.00 96.56 252 PHE A N 1
ATOM 1978 C CA . PHE A 1 252 ? -8.369 -1.322 -1.856 1.00 96.56 252 PHE A CA 1
ATOM 1979 C C . PHE A 1 252 ? -9.022 0.029 -1.558 1.00 96.56 252 PHE A C 1
ATOM 1981 O O . PHE A 1 252 ? -9.422 0.307 -0.429 1.00 96.56 252 PHE A O 1
ATOM 1988 N N . TYR A 1 253 ? -9.149 0.889 -2.573 1.00 94.75 253 TYR A N 1
ATOM 1989 C CA . TYR A 1 253 ? -9.755 2.210 -2.406 1.00 94.75 253 TYR A CA 1
ATOM 1990 C C . TYR A 1 253 ? -11.261 2.121 -2.128 1.00 94.75 253 TYR A C 1
ATOM 1992 O O . TYR A 1 253 ? -11.790 2.962 -1.401 1.00 94.75 253 TYR A O 1
ATOM 2000 N N . ILE A 1 254 ? -11.940 1.099 -2.658 1.00 95.94 254 ILE A N 1
ATOM 2001 C CA . ILE A 1 254 ? -13.344 0.807 -2.341 1.00 95.94 254 ILE A CA 1
ATOM 2002 C C . ILE A 1 254 ? -13.484 0.410 -0.865 1.00 95.94 254 ILE A C 1
ATOM 2004 O O . ILE A 1 254 ? -14.301 1.001 -0.157 1.00 95.94 254 ILE A O 1
ATOM 2008 N N . GLU A 1 255 ? -12.662 -0.526 -0.383 1.00 96.69 255 GLU A N 1
ATOM 2009 C CA . GLU A 1 255 ? -12.666 -0.966 1.022 1.00 96.69 255 GLU A CA 1
ATOM 2010 C C . GLU A 1 255 ? -12.316 0.182 1.978 1.00 96.69 255 GLU A C 1
ATOM 2012 O O . GLU A 1 255 ? -13.033 0.425 2.951 1.00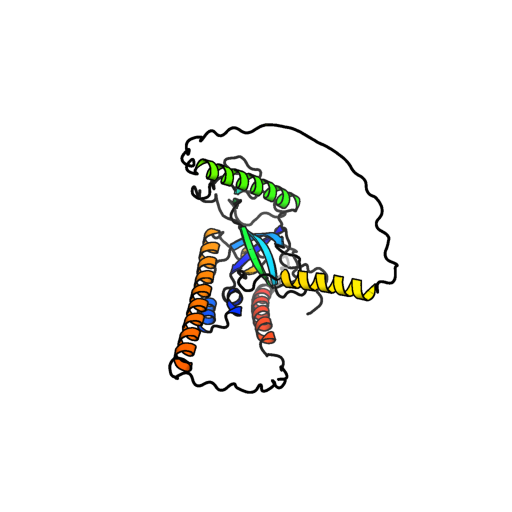 96.69 255 GLU A O 1
ATOM 2017 N N . LYS A 1 256 ? -11.285 0.968 1.647 1.00 95.56 256 LYS A N 1
ATOM 2018 C CA . LYS A 1 256 ? -10.914 2.183 2.384 1.00 95.56 256 LYS A CA 1
ATOM 2019 C C . LYS A 1 256 ? -12.082 3.163 2.485 1.00 95.56 256 LYS A C 1
ATOM 2021 O O . LYS A 1 256 ? -12.377 3.644 3.574 1.00 95.56 256 LYS A O 1
ATOM 2026 N N . LYS A 1 257 ? -12.772 3.436 1.374 1.00 95.81 257 LYS A N 1
ATOM 2027 C CA . LYS A 1 257 ? -13.916 4.359 1.353 1.00 95.81 257 LYS A CA 1
ATOM 2028 C C . LYS A 1 257 ? -15.093 3.840 2.184 1.00 95.81 257 LYS A C 1
ATOM 2030 O O . LYS A 1 257 ? -15.811 4.640 2.779 1.00 95.81 257 LYS A O 1
ATOM 2035 N N . ALA A 1 258 ? -15.302 2.524 2.231 1.00 95.81 258 ALA A N 1
ATOM 2036 C CA . ALA A 1 258 ? -16.328 1.922 3.077 1.00 95.81 258 ALA A CA 1
ATOM 2037 C C . ALA A 1 258 ? -16.035 2.146 4.571 1.00 95.81 258 ALA A C 1
ATOM 2039 O O . ALA A 1 258 ? -16.942 2.527 5.310 1.00 95.81 258 ALA A O 1
ATOM 2040 N N . LEU A 1 259 ? -14.776 1.992 4.994 1.00 95.88 259 LEU A N 1
ATOM 2041 C CA . LEU A 1 259 ? -14.359 2.271 6.373 1.00 95.88 259 LEU A CA 1
ATOM 2042 C C . LEU A 1 259 ? -14.440 3.759 6.722 1.00 95.88 259 LEU A C 1
ATOM 2044 O O . LEU A 1 259 ? -14.975 4.104 7.770 1.00 95.88 259 LEU A O 1
ATOM 2048 N N . GLU A 1 260 ? -13.989 4.642 5.827 1.00 94.69 260 GLU A N 1
ATOM 2049 C CA . GLU A 1 260 ? -14.117 6.097 6.010 1.00 94.69 260 GLU A CA 1
ATOM 2050 C C . GLU A 1 260 ? -15.582 6.517 6.163 1.00 94.69 260 GLU A C 1
ATOM 2052 O O . GLU A 1 260 ? -15.909 7.370 6.988 1.00 94.69 260 GLU A O 1
ATOM 2057 N N . LYS A 1 261 ? -16.483 5.903 5.390 1.00 94.88 261 LYS A N 1
ATOM 2058 C CA . LYS A 1 261 ? -17.917 6.150 5.519 1.00 94.88 261 LYS A CA 1
ATOM 2059 C C . LYS A 1 261 ? -18.451 5.666 6.868 1.00 94.88 261 LYS A C 1
ATOM 2061 O O . LYS A 1 261 ? -19.160 6.416 7.528 1.00 94.88 261 LYS A O 1
ATOM 2066 N N . LEU A 1 262 ? -18.095 4.450 7.287 1.00 95.19 262 LEU A N 1
ATOM 2067 C CA . LEU A 1 262 ? -18.514 3.906 8.582 1.00 95.19 262 LEU A CA 1
ATOM 2068 C C . LEU A 1 262 ? -18.041 4.792 9.744 1.00 95.19 262 LEU A C 1
ATOM 2070 O O . LEU A 1 262 ? -18.804 5.070 10.670 1.00 95.19 262 LEU A O 1
ATOM 2074 N N . GLU A 1 263 ? -16.809 5.294 9.667 1.00 94.38 263 GLU A N 1
ATOM 2075 C CA . GLU A 1 263 ? -16.259 6.251 10.626 1.00 94.38 263 GLU A CA 1
ATOM 2076 C C . GLU A 1 263 ? -17.071 7.555 10.667 1.00 94.38 263 GLU A C 1
ATOM 2078 O O . GLU A 1 263 ? -17.456 8.020 11.744 1.00 94.38 263 GLU A O 1
ATOM 2083 N N . GLN A 1 264 ? -17.352 8.142 9.500 1.00 94.06 264 GLN A N 1
ATOM 2084 C CA . GLN A 1 264 ? -18.115 9.387 9.380 1.00 94.06 264 GLN A CA 1
ATOM 2085 C C . GLN A 1 264 ? -19.540 9.243 9.919 1.00 94.06 264 GLN A C 1
ATOM 2087 O O . GLN A 1 264 ? -19.974 10.082 10.711 1.00 94.06 264 GLN A O 1
ATOM 2092 N N . ASP A 1 265 ? -20.239 8.174 9.537 1.00 94.25 265 ASP A N 1
ATOM 2093 C CA . ASP A 1 265 ? -21.613 7.903 9.964 1.00 94.25 265 ASP A CA 1
ATOM 2094 C C . ASP A 1 265 ? -21.678 7.716 11.493 1.00 94.25 265 ASP A C 1
ATOM 2096 O O . ASP A 1 265 ? -22.552 8.277 12.160 1.00 94.25 265 ASP A O 1
ATOM 2100 N N . THR A 1 266 ? -20.694 7.020 12.075 1.00 93.75 266 THR A N 1
ATOM 2101 C CA . THR A 1 266 ? -20.591 6.819 13.532 1.00 93.75 266 THR A CA 1
ATOM 2102 C C . THR A 1 266 ? -20.357 8.135 14.270 1.00 93.75 266 THR A C 1
ATOM 2104 O O . THR A 1 266 ? -21.037 8.435 15.257 1.00 93.75 266 THR A O 1
ATOM 2107 N N . LYS A 1 267 ? -19.430 8.966 13.776 1.00 92.38 267 LYS A N 1
ATOM 2108 C CA . LYS A 1 267 ? -19.151 10.288 14.356 1.00 92.38 267 LYS A CA 1
ATOM 2109 C C . LYS A 1 267 ? -20.369 11.208 14.269 1.00 92.38 267 LYS A C 1
ATOM 2111 O O . LYS A 1 267 ? -20.703 11.863 15.255 1.00 92.38 267 LYS A O 1
ATOM 2116 N N . ALA A 1 268 ? -21.069 11.223 13.135 1.00 94.12 268 ALA A N 1
ATOM 2117 C CA . ALA A 1 268 ? -22.292 12.004 12.963 1.00 94.12 268 ALA A CA 1
ATOM 2118 C C . ALA A 1 268 ? -23.398 11.555 13.934 1.00 94.12 268 ALA A C 1
ATOM 2120 O O . ALA A 1 268 ? -24.024 12.389 14.591 1.00 94.12 268 ALA A O 1
ATOM 2121 N N . ALA A 1 269 ? -23.589 10.242 14.099 1.00 92.75 269 ALA A N 1
ATOM 2122 C CA . ALA A 1 269 ? -24.554 9.695 15.048 1.00 92.75 269 ALA A CA 1
ATOM 2123 C C . ALA A 1 269 ? -24.199 10.028 16.509 1.00 92.75 269 ALA A C 1
ATOM 2125 O O . ALA A 1 269 ? -25.087 10.304 17.315 1.00 92.75 269 ALA A O 1
ATOM 2126 N N . ALA A 1 270 ? -22.912 10.027 16.872 1.00 91.75 270 ALA A N 1
ATOM 2127 C CA . ALA A 1 270 ? -22.462 10.435 18.203 1.00 91.75 270 ALA A CA 1
ATOM 2128 C C . ALA A 1 270 ? -22.763 11.916 18.489 1.00 91.75 270 ALA A C 1
ATOM 2130 O O . ALA A 1 270 ? -23.261 12.234 19.570 1.00 91.75 270 ALA A O 1
ATOM 2131 N N . ILE A 1 271 ? -22.536 12.799 17.511 1.00 93.50 271 ILE A N 1
ATOM 2132 C CA . ILE A 1 271 ? -22.847 14.232 17.623 1.00 93.50 271 ILE A CA 1
ATOM 2133 C C . ILE A 1 271 ? -24.350 14.449 17.820 1.00 93.50 271 ILE A C 1
ATOM 2135 O O . ILE A 1 271 ? -24.746 15.176 18.728 1.00 93.50 271 ILE A O 1
ATOM 2139 N N . GLU A 1 272 ? -25.198 13.790 17.027 1.00 93.38 272 GLU A N 1
ATOM 2140 C CA . GLU A 1 272 ? -26.651 13.953 17.159 1.00 93.38 272 GLU A CA 1
ATOM 2141 C C . GLU A 1 272 ? -27.177 13.382 18.486 1.00 93.38 272 GLU A C 1
ATOM 2143 O O . GLU A 1 272 ? -28.033 13.993 19.127 1.00 93.38 272 GLU A O 1
ATOM 2148 N N . ARG A 1 273 ? -26.620 12.256 18.962 1.00 91.31 273 ARG A N 1
ATOM 2149 C CA . ARG A 1 273 ? -26.924 11.727 20.304 1.00 91.31 273 ARG A CA 1
ATOM 2150 C C . ARG A 1 273 ? -26.565 12.734 21.398 1.00 91.31 273 ARG A C 1
ATOM 2152 O O . ARG A 1 273 ? -27.371 12.938 22.303 1.00 91.31 273 ARG A O 1
ATOM 2159 N N . ALA A 1 274 ? -25.395 13.366 21.309 1.00 92.19 274 ALA A N 1
ATOM 2160 C CA . ALA A 1 274 ? -24.972 14.388 22.263 1.00 92.19 274 ALA A CA 1
ATOM 2161 C C . ALA A 1 274 ? -25.891 15.620 22.223 1.00 92.19 274 ALA A C 1
ATOM 2163 O O . ALA A 1 274 ? -26.319 16.085 23.276 1.00 92.19 274 ALA A O 1
ATOM 2164 N N . ARG A 1 275 ? -26.268 16.089 21.023 1.00 92.56 275 ARG A N 1
ATOM 2165 C CA . ARG A 1 275 ? -27.201 17.213 20.839 1.00 92.56 275 ARG A CA 1
ATOM 2166 C C . ARG A 1 275 ? -28.563 16.934 21.472 1.00 92.56 275 ARG A C 1
ATOM 2168 O O . ARG A 1 275 ? -29.103 17.795 22.157 1.00 92.56 275 ARG A O 1
ATOM 2175 N N . ARG A 1 276 ? -29.102 15.727 21.276 1.00 93.06 276 ARG A N 1
ATOM 2176 C CA . ARG A 1 276 ? -30.390 15.333 21.859 1.00 93.06 276 ARG A CA 1
ATOM 2177 C C . ARG A 1 276 ? -30.339 15.290 23.386 1.00 93.06 276 ARG A C 1
ATOM 2179 O O . ARG A 1 276 ? -31.259 15.776 24.027 1.00 93.06 276 ARG A O 1
ATOM 2186 N N . LEU A 1 277 ? -29.271 14.735 23.964 1.00 91.38 277 LEU A N 1
ATOM 2187 C CA . LEU A 1 277 ? -29.101 14.696 25.420 1.00 91.38 277 LEU A CA 1
ATOM 2188 C C . LEU A 1 277 ? -28.968 16.100 26.023 1.00 91.38 277 LEU A C 1
ATOM 2190 O O . LEU A 1 277 ? -29.512 16.347 27.094 1.00 91.38 277 LEU A O 1
ATOM 2194 N N . ASP A 1 278 ? -28.281 17.013 25.335 1.00 90.62 278 ASP A N 1
ATOM 2195 C CA . ASP A 1 278 ? -28.169 18.416 25.745 1.00 90.62 278 ASP A CA 1
ATOM 2196 C C . ASP A 1 278 ? -29.536 19.125 25.702 1.00 90.62 278 ASP A C 1
ATOM 2198 O O . ASP A 1 278 ? -29.945 19.766 26.669 1.00 90.62 278 ASP A O 1
ATOM 2202 N N . GLU A 1 279 ? -30.309 18.925 24.631 1.00 91.88 279 GLU A N 1
ATOM 2203 C CA . GLU A 1 279 ? -31.666 19.467 24.494 1.00 91.88 279 GLU A CA 1
ATOM 2204 C C . GLU A 1 279 ? -32.637 18.888 25.543 1.00 91.88 279 GLU A C 1
ATOM 2206 O O . GLU A 1 279 ? -33.429 19.626 26.124 1.00 91.88 279 GLU A O 1
ATOM 2211 N N . GLU A 1 280 ? -32.550 17.594 25.859 1.00 89.81 280 GLU A N 1
ATOM 2212 C CA . GLU A 1 280 ? -33.351 16.961 26.917 1.00 89.81 280 GLU A CA 1
ATOM 2213 C C . GLU A 1 280 ? -32.954 17.444 28.324 1.00 89.81 280 GLU A C 1
ATOM 2215 O O . GLU A 1 280 ? -33.822 17.632 29.179 1.00 89.81 280 GLU A O 1
ATOM 2220 N N . ALA A 1 281 ? -31.660 17.667 28.575 1.00 86.88 281 ALA A N 1
ATOM 2221 C CA . ALA A 1 281 ? -31.152 18.097 29.877 1.00 86.88 281 ALA A CA 1
ATOM 2222 C C . ALA A 1 281 ? -31.362 19.597 30.146 1.00 86.88 281 ALA A C 1
ATOM 2224 O O . ALA A 1 281 ? -31.607 19.984 31.291 1.00 86.88 281 ALA A O 1
ATOM 2225 N N . PHE A 1 282 ? -31.277 20.441 29.112 1.00 80.75 282 PHE A N 1
ATOM 2226 C CA . PHE A 1 282 ? -31.258 21.903 29.249 1.00 80.75 282 PHE A CA 1
ATOM 2227 C C . PHE A 1 282 ? -32.391 22.629 28.508 1.00 80.75 282 PHE A C 1
ATOM 2229 O O . PHE A 1 282 ? -32.619 23.811 28.761 1.00 80.75 282 PHE A O 1
ATOM 2236 N N . GLY A 1 283 ? -33.156 21.950 27.648 1.00 64.00 283 GLY A N 1
ATOM 2237 C CA . GLY A 1 283 ? -34.279 22.536 26.901 1.00 64.00 283 GLY A CA 1
ATOM 2238 C C . GLY A 1 283 ? -35.524 22.835 27.746 1.00 64.00 283 GLY A C 1
ATOM 2239 O O . GLY A 1 283 ? -36.475 23.438 27.250 1.00 64.00 283 GLY A O 1
ATOM 2240 N N . GLY A 1 284 ? -35.525 22.448 29.026 1.00 63.91 284 GLY A N 1
ATOM 2241 C CA . GLY A 1 284 ? -36.658 22.583 29.941 1.00 63.91 284 GLY A CA 1
ATOM 2242 C C . GLY A 1 284 ? -36.343 23.283 31.265 1.00 63.91 284 GLY A C 1
ATOM 2243 O O . GLY A 1 284 ? -36.683 22.738 32.309 1.00 63.91 284 GLY A O 1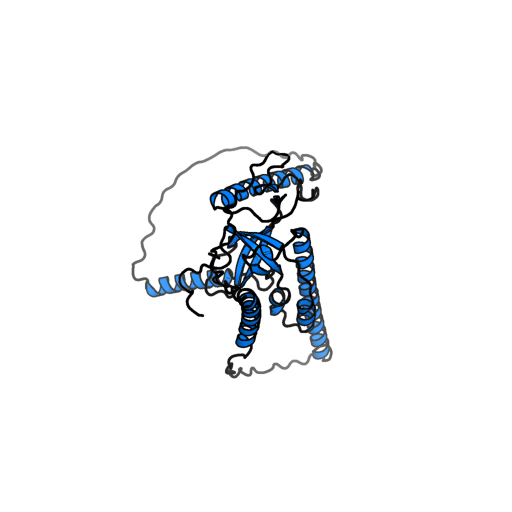
ATOM 2244 N N . ALA A 1 285 ? -35.733 24.474 31.283 1.00 52.06 285 ALA A N 1
ATOM 2245 C CA . ALA A 1 285 ? -35.775 25.329 32.480 1.00 52.06 285 ALA A CA 1
ATOM 2246 C C . ALA A 1 285 ? -35.627 26.831 32.154 1.00 52.06 285 ALA A C 1
ATOM 2248 O O . ALA A 1 285 ? -34.741 27.204 31.385 1.00 52.06 285 ALA A O 1
ATOM 2249 N N . PRO A 1 286 ? -36.453 27.719 32.751 1.00 49.62 286 PRO A N 1
ATOM 2250 C CA . PRO A 1 286 ? -36.262 29.157 32.644 1.00 49.62 286 PRO A CA 1
ATOM 2251 C C . PRO A 1 286 ? -35.020 29.580 33.428 1.00 49.62 286 PRO A C 1
ATOM 2253 O O . PRO A 1 286 ? -34.749 29.084 34.522 1.00 49.62 286 PRO A O 1
ATOM 2256 N N . THR A 1 287 ? -34.291 30.535 32.858 1.00 48.41 287 THR A N 1
ATOM 2257 C CA . THR A 1 287 ? -33.061 31.125 33.378 1.00 48.41 287 THR A CA 1
ATOM 2258 C C . THR A 1 287 ? -33.236 31.585 34.828 1.00 48.41 287 THR A C 1
ATOM 2260 O O . THR A 1 287 ? -33.745 32.673 35.094 1.00 48.41 287 THR A O 1
ATOM 2263 N N . GLN A 1 288 ? -32.779 30.779 35.785 1.00 41.84 288 GLN A N 1
ATOM 2264 C CA . GLN A 1 288 ? -32.432 31.263 37.115 1.00 41.84 288 GLN A CA 1
ATOM 2265 C C . GLN A 1 288 ? -30.968 30.957 37.394 1.00 41.84 288 GLN A C 1
ATOM 2267 O O . GLN A 1 288 ? -30.544 29.824 37.591 1.00 41.84 288 GLN A O 1
ATOM 2272 N N . SER A 1 289 ? -30.212 32.049 37.369 1.00 47.97 289 SER A N 1
ATOM 2273 C CA . SER A 1 289 ? -28.837 32.175 37.812 1.00 47.97 289 SER A CA 1
ATOM 2274 C C . SER A 1 289 ? -28.673 31.666 39.246 1.00 47.97 289 SER A C 1
ATOM 2276 O O . SER A 1 289 ? -29.138 32.309 40.187 1.00 47.97 289 SER A O 1
ATOM 2278 N N . SER A 1 290 ? -27.899 30.601 39.423 1.00 41.88 290 SER A N 1
ATOM 2279 C CA . SER A 1 290 ? -27.004 30.469 40.573 1.00 41.88 290 SER A CA 1
ATOM 2280 C C . SER A 1 290 ? -25.806 29.587 40.206 1.00 41.88 290 SER A C 1
ATOM 2282 O O . SER A 1 290 ? -25.938 28.498 39.657 1.00 41.88 290 SER A O 1
ATOM 2284 N N . ALA A 1 291 ? -24.609 30.126 40.436 1.00 41.47 291 ALA A N 1
ATOM 2285 C CA . ALA A 1 291 ? -23.334 29.495 40.114 1.00 41.47 291 ALA A CA 1
ATOM 2286 C C . ALA A 1 291 ? -23.050 28.282 41.027 1.00 41.47 291 ALA A C 1
ATOM 2288 O O . ALA A 1 291 ? -23.243 28.402 42.241 1.00 41.47 291 ALA A O 1
ATOM 2289 N N . PRO A 1 292 ? -22.518 27.154 40.513 1.00 41.31 292 PRO A N 1
ATOM 2290 C CA . PRO A 1 292 ? -22.033 26.067 41.357 1.00 41.31 292 PRO A CA 1
ATOM 2291 C C . PRO A 1 292 ? -20.584 26.300 41.806 1.00 41.31 292 PRO A C 1
ATOM 2293 O O . PRO A 1 292 ? -19.710 26.648 41.012 1.00 41.31 292 PRO A O 1
ATOM 2296 N N . GLN A 1 293 ? -20.326 26.066 43.094 1.00 41.50 293 GLN A N 1
ATOM 2297 C CA . GLN A 1 293 ? -18.987 26.018 43.681 1.00 41.50 293 GLN A CA 1
ATOM 2298 C C . GLN A 1 293 ? -18.199 24.799 43.177 1.00 41.50 293 GLN A C 1
ATOM 2300 O O . GLN A 1 293 ? -18.729 23.693 43.074 1.00 41.50 293 GLN A O 1
ATOM 2305 N N . ALA A 1 294 ? -16.911 25.015 42.902 1.00 34.59 294 ALA A N 1
ATOM 2306 C CA . ALA A 1 294 ? -15.966 24.004 42.447 1.00 34.59 294 ALA A CA 1
ATOM 2307 C C . ALA A 1 294 ? -15.682 22.943 43.527 1.00 34.59 294 ALA A C 1
ATOM 2309 O O . ALA A 1 294 ? -15.268 23.270 44.640 1.00 34.59 294 ALA A O 1
ATOM 2310 N N . ILE A 1 295 ? -15.838 21.666 43.167 1.00 41.41 295 ILE A N 1
ATOM 2311 C CA . ILE A 1 295 ? -15.359 20.512 43.938 1.00 41.41 295 ILE A CA 1
ATOM 2312 C C . ILE A 1 295 ? -14.172 19.910 43.178 1.00 41.41 295 ILE A C 1
ATOM 2314 O O . ILE A 1 295 ? -14.282 19.572 42.001 1.00 41.41 295 ILE A O 1
ATOM 2318 N N . ALA A 1 296 ? -13.029 19.799 43.855 1.00 39.22 296 ALA A N 1
ATOM 2319 C CA . ALA A 1 296 ? -11.790 19.241 43.318 1.00 39.22 296 ALA A CA 1
ATOM 2320 C C . ALA A 1 296 ? -11.892 17.718 43.061 1.00 39.22 296 ALA A C 1
ATOM 2322 O O . ALA A 1 296 ? -12.487 17.008 43.880 1.00 39.22 296 ALA A O 1
ATOM 2323 N N . PRO A 1 297 ? -11.281 17.176 41.988 1.00 38.16 297 PRO A N 1
ATOM 2324 C CA . PRO A 1 297 ? -11.302 15.741 41.727 1.00 38.16 297 PRO A CA 1
ATOM 2325 C C . PRO A 1 297 ? -10.301 14.984 42.615 1.00 38.16 297 PRO A C 1
ATOM 2327 O O . PRO A 1 297 ? -9.126 15.337 42.718 1.00 38.16 297 PRO A O 1
ATOM 2330 N N . LYS A 1 298 ? -10.778 13.901 43.240 1.00 35.72 298 LYS A N 1
ATOM 2331 C CA . LYS A 1 298 ? -9.945 12.885 43.897 1.00 35.72 298 LYS A CA 1
ATOM 2332 C C . LYS A 1 298 ? -9.260 12.011 42.845 1.00 35.72 298 LYS A C 1
ATOM 2334 O O . LYS A 1 298 ? -9.905 11.545 41.911 1.00 35.72 298 LYS A O 1
ATOM 2339 N N . ALA A 1 299 ? -7.972 11.750 43.055 1.00 36.41 299 ALA A N 1
ATOM 2340 C CA . ALA A 1 299 ? -7.169 10.821 42.270 1.00 36.41 299 ALA A CA 1
ATOM 2341 C C . ALA A 1 299 ? -7.744 9.393 42.329 1.00 36.41 299 ALA A C 1
ATOM 2343 O O . ALA A 1 299 ? -7.942 8.838 43.412 1.00 36.41 299 ALA A O 1
ATOM 2344 N N . VAL A 1 300 ? -7.987 8.801 41.158 1.00 35.06 300 VAL A N 1
ATOM 2345 C CA . VAL A 1 300 ? -8.336 7.386 41.000 1.00 35.06 300 VAL A CA 1
ATOM 2346 C C . VAL A 1 300 ? -7.080 6.651 40.545 1.00 35.06 300 VAL A C 1
ATOM 2348 O O . VAL A 1 300 ? -6.549 6.916 39.470 1.00 35.06 300 VAL A O 1
ATOM 2351 N N . ASN A 1 301 ? -6.597 5.737 41.386 1.00 34.88 301 ASN A N 1
ATOM 2352 C CA . ASN A 1 301 ? -5.501 4.829 41.063 1.00 34.88 301 ASN A CA 1
ATOM 2353 C C . ASN A 1 301 ? -5.932 3.886 39.929 1.00 34.88 301 ASN A C 1
ATOM 2355 O O . ASN A 1 301 ? -6.771 3.007 40.133 1.00 34.88 301 ASN A O 1
ATOM 2359 N N . ALA A 1 302 ? -5.348 4.065 38.743 1.00 33.06 302 ALA A N 1
ATOM 2360 C CA . ALA A 1 302 ? -5.534 3.172 37.608 1.00 33.06 302 ALA A CA 1
ATOM 2361 C C . ALA A 1 302 ? -4.847 1.826 37.886 1.00 33.06 302 ALA A C 1
ATOM 2363 O O . ALA A 1 302 ? -3.629 1.741 38.039 1.00 33.06 302 ALA A O 1
ATOM 2364 N N . THR A 1 303 ? -5.644 0.764 37.971 1.00 40.59 303 THR A N 1
ATOM 2365 C CA . THR A 1 303 ? -5.155 -0.618 37.938 1.00 40.59 303 THR A CA 1
ATOM 2366 C C . THR A 1 303 ? -4.886 -1.024 36.480 1.00 40.59 303 THR A C 1
ATOM 2368 O O . THR A 1 303 ? -5.603 -0.562 35.590 1.00 40.59 303 THR A O 1
ATOM 2371 N N . PRO A 1 304 ? -3.878 -1.871 36.191 1.00 33.84 304 PRO A N 1
ATOM 2372 C CA . PRO A 1 304 ? -3.529 -2.240 34.818 1.00 33.84 304 PRO A CA 1
ATOM 2373 C C . PRO A 1 304 ? -4.650 -3.047 34.147 1.00 33.84 304 PRO A C 1
ATOM 2375 O O . PRO A 1 304 ? -5.177 -3.994 34.734 1.00 33.84 304 PRO A O 1
ATOM 2378 N N . VAL A 1 305 ? -5.008 -2.676 32.914 1.00 36.91 305 VAL A N 1
ATOM 2379 C CA . VAL A 1 305 ? -6.185 -3.199 32.204 1.00 36.91 305 VAL A CA 1
ATOM 2380 C C . VAL A 1 305 ? -5.895 -4.578 31.557 1.00 36.91 305 VAL A C 1
ATOM 2382 O O . VAL A 1 305 ? -4.903 -4.713 30.840 1.00 36.91 305 VAL A O 1
ATOM 2385 N N . PRO A 1 306 ? -6.753 -5.604 31.743 1.00 38.19 306 PRO A N 1
ATOM 2386 C CA . PRO A 1 306 ? -6.549 -6.998 31.295 1.00 38.19 306 PRO A CA 1
ATOM 2387 C C . PRO A 1 306 ? -6.439 -7.304 29.781 1.00 38.19 306 PRO A C 1
ATOM 2389 O O . PRO A 1 306 ? -6.365 -8.475 29.415 1.00 38.19 306 PRO A O 1
ATOM 2392 N N . TRP A 1 307 ? -6.467 -6.329 28.867 1.00 46.38 307 TRP A N 1
ATOM 2393 C CA . TRP A 1 307 ? -6.578 -6.606 27.420 1.00 46.38 307 TRP A CA 1
ATOM 2394 C C . TRP A 1 307 ? -5.234 -6.811 26.695 1.00 46.38 307 TRP A C 1
ATOM 2396 O O . TRP A 1 307 ? -5.211 -7.471 25.656 1.00 46.38 307 TRP A O 1
ATOM 2406 N N . LEU A 1 308 ? -4.106 -6.411 27.304 1.00 41.44 308 LEU A N 1
ATOM 2407 C CA . LEU A 1 308 ? -2.733 -6.727 26.853 1.00 41.44 308 LEU A CA 1
ATOM 2408 C C . LEU A 1 308 ? -2.467 -8.242 26.698 1.00 41.44 308 LEU A C 1
ATOM 2410 O O . LEU A 1 308 ? -1.489 -8.657 26.075 1.00 41.44 308 LEU A O 1
ATOM 2414 N N . THR A 1 309 ? -3.334 -9.090 27.257 1.00 42.22 309 THR A N 1
ATOM 2415 C CA . THR A 1 309 ? -3.258 -10.551 27.136 1.00 42.22 309 THR A CA 1
ATOM 2416 C C . THR A 1 309 ? -4.017 -11.107 25.924 1.00 42.22 309 THR A C 1
ATOM 2418 O O . THR A 1 309 ? -3.635 -12.166 25.431 1.00 42.22 309 THR A O 1
ATOM 2421 N N . ARG A 1 310 ? -5.029 -10.408 25.382 1.00 41.69 310 ARG A N 1
ATOM 2422 C CA . ARG A 1 310 ? -5.846 -10.912 24.255 1.00 41.69 310 ARG A CA 1
ATOM 2423 C C . ARG A 1 310 ? -5.161 -10.752 22.896 1.00 41.69 310 ARG A C 1
ATOM 2425 O O . ARG A 1 310 ? -5.207 -11.679 22.090 1.00 41.69 310 ARG A O 1
ATOM 2432 N N . THR A 1 311 ? -4.453 -9.647 22.671 1.00 43.28 311 THR A N 1
ATOM 2433 C CA . THR A 1 311 ? -3.706 -9.392 21.422 1.00 43.28 311 THR A CA 1
ATOM 2434 C C . THR A 1 311 ? -2.535 -10.366 21.262 1.00 43.28 311 THR A C 1
ATOM 2436 O O . THR A 1 311 ? -2.312 -10.920 20.188 1.00 43.28 311 THR A O 1
ATOM 2439 N N . ARG A 1 312 ? -1.858 -10.702 22.371 1.00 42.78 312 ARG A N 1
ATOM 2440 C CA . ARG A 1 312 ? -0.822 -11.749 22.399 1.00 42.78 312 ARG A CA 1
ATOM 2441 C C . ARG A 1 312 ? -1.376 -13.146 22.113 1.00 42.78 312 ARG A C 1
ATOM 2443 O O . ARG A 1 312 ? -0.698 -13.931 21.463 1.00 42.78 312 ARG A O 1
ATOM 2450 N N . GLN A 1 313 ? -2.595 -13.453 22.561 1.00 42.34 313 GLN A N 1
ATOM 2451 C CA . GLN A 1 313 ? -3.224 -14.760 22.335 1.00 42.34 313 GLN A CA 1
ATOM 2452 C C . GLN A 1 313 ? -3.692 -14.958 20.886 1.00 42.34 313 GLN A C 1
ATOM 2454 O O . GLN A 1 313 ? -3.555 -16.060 20.359 1.00 42.34 313 GLN A O 1
ATOM 2459 N N . ARG A 1 314 ? -4.189 -13.909 20.212 1.00 46.50 314 ARG A N 1
ATOM 2460 C CA . ARG A 1 314 ? -4.591 -13.988 18.793 1.00 46.50 314 ARG A CA 1
ATOM 2461 C C . ARG A 1 314 ? -3.386 -14.116 17.853 1.00 46.50 314 ARG A C 1
ATOM 2463 O O . ARG A 1 314 ? -3.392 -15.002 17.003 1.00 46.50 314 ARG A O 1
ATOM 2470 N N . ILE A 1 315 ? -2.327 -13.332 18.069 1.00 47.47 315 ILE A N 1
ATOM 2471 C CA . ILE A 1 315 ? -1.083 -13.429 17.283 1.00 47.47 315 ILE A CA 1
ATOM 2472 C C . ILE A 1 315 ? -0.394 -14.784 17.520 1.00 47.47 315 ILE A C 1
ATOM 2474 O O . ILE A 1 315 ? 0.018 -15.439 16.564 1.00 47.47 315 ILE A O 1
ATOM 2478 N N . ALA A 1 316 ? -0.354 -15.272 18.766 1.00 43.09 316 ALA A N 1
ATOM 2479 C CA . ALA A 1 316 ? 0.159 -16.610 19.066 1.00 43.09 316 ALA A CA 1
ATOM 2480 C C . ALA A 1 316 ? -0.667 -17.722 18.395 1.00 43.09 316 ALA A C 1
ATOM 2482 O O . ALA A 1 316 ? -0.091 -18.656 17.855 1.00 43.09 316 ALA A O 1
ATOM 2483 N N . SER A 1 317 ? -2.000 -17.604 18.346 1.00 39.31 317 SER A N 1
ATOM 2484 C CA . SER A 1 317 ? -2.871 -18.600 17.701 1.00 39.31 317 SER A CA 1
ATOM 2485 C C . SER A 1 317 ? -2.685 -18.678 16.180 1.00 39.31 317 SER A C 1
ATOM 2487 O O . SER A 1 317 ? -2.841 -19.758 15.598 1.00 39.31 317 SER A O 1
ATOM 2489 N N . ILE A 1 318 ? -2.374 -17.554 15.529 1.00 45.44 318 ILE A N 1
ATOM 2490 C CA . ILE A 1 318 ? -2.095 -17.500 14.087 1.00 45.44 318 ILE A CA 1
ATOM 2491 C C . ILE A 1 318 ? -0.703 -18.081 13.808 1.00 45.44 318 ILE A C 1
ATOM 2493 O O . ILE A 1 318 ? -0.563 -18.940 12.936 1.00 45.44 318 ILE A O 1
ATOM 2497 N N . LEU A 1 319 ? 0.300 -17.716 14.611 1.00 41.41 319 LEU A N 1
ATOM 2498 C CA . LEU A 1 319 ? 1.657 -18.258 14.502 1.00 41.41 319 LEU A CA 1
ATOM 2499 C C . LEU A 1 319 ? 1.719 -19.764 14.811 1.00 41.41 319 LEU A C 1
ATOM 2501 O O . LEU A 1 319 ? 2.376 -20.501 14.078 1.00 41.41 319 LEU A O 1
ATOM 2505 N N . ASP A 1 320 ? 0.980 -20.258 15.808 1.00 42.28 320 ASP A N 1
ATOM 2506 C CA . ASP A 1 320 ? 0.891 -21.694 16.117 1.00 42.28 320 ASP A CA 1
ATOM 2507 C C . ASP A 1 320 ? 0.200 -22.482 14.994 1.00 42.28 320 ASP A C 1
ATOM 2509 O O . ASP A 1 320 ? 0.623 -23.592 14.658 1.00 42.28 320 ASP A O 1
ATOM 2513 N N . SER A 1 321 ? -0.814 -21.896 14.347 1.00 42.34 321 SER A N 1
ATOM 2514 C CA . SER A 1 321 ? -1.480 -22.502 13.183 1.00 42.34 321 SER A CA 1
ATOM 2515 C C . SER A 1 321 ? -0.567 -22.574 11.953 1.00 42.34 321 SER A C 1
ATOM 2517 O O . SER A 1 321 ? -0.670 -23.516 11.163 1.00 42.34 321 SER A O 1
ATOM 2519 N N . ILE A 1 322 ? 0.348 -21.611 11.802 1.00 45.84 322 ILE A N 1
ATOM 2520 C CA . ILE A 1 322 ? 1.366 -21.586 10.742 1.00 45.84 322 ILE A CA 1
ATOM 2521 C C . ILE A 1 322 ? 2.476 -22.604 11.050 1.00 45.84 322 ILE A C 1
ATOM 2523 O O . ILE A 1 322 ? 2.797 -23.438 10.203 1.00 45.84 322 ILE A O 1
ATOM 2527 N N . LEU A 1 323 ? 3.002 -22.631 12.278 1.00 44.50 323 LEU A N 1
ATOM 2528 C CA . LEU A 1 323 ? 4.069 -23.551 12.696 1.00 44.50 323 LEU A CA 1
ATOM 2529 C C . LEU A 1 323 ? 3.626 -25.025 12.717 1.00 44.50 323 LEU A C 1
ATOM 2531 O O . LEU A 1 323 ? 4.430 -25.914 12.421 1.00 44.50 323 LEU A O 1
ATOM 2535 N N . ALA A 1 324 ? 2.350 -25.310 12.996 1.00 45.16 324 ALA A N 1
ATOM 2536 C CA . ALA A 1 324 ? 1.795 -26.664 12.934 1.00 45.16 324 ALA A CA 1
ATOM 2537 C C . ALA A 1 324 ? 1.831 -27.268 11.516 1.00 45.16 324 ALA A C 1
ATOM 2539 O O . ALA A 1 324 ? 1.955 -28.486 11.376 1.00 45.16 324 ALA A O 1
ATOM 2540 N N . ARG A 1 325 ? 1.797 -26.441 10.460 1.00 48.62 325 ARG A N 1
ATOM 2541 C CA . ARG A 1 325 ? 1.862 -26.899 9.058 1.00 48.62 325 ARG A CA 1
ATOM 2542 C C . ARG A 1 325 ? 3.273 -27.299 8.613 1.00 48.62 325 ARG A C 1
ATOM 2544 O O . ARG A 1 325 ? 3.411 -28.074 7.671 1.00 48.62 325 ARG A O 1
ATOM 2551 N N . PHE A 1 326 ? 4.307 -26.855 9.328 1.00 47.72 326 PHE A N 1
ATOM 2552 C CA . PHE A 1 326 ? 5.706 -27.214 9.061 1.00 47.72 326 PHE A CA 1
ATOM 2553 C C . PHE A 1 326 ? 6.185 -28.461 9.826 1.00 47.72 326 PHE A C 1
ATOM 2555 O O . PHE A 1 326 ? 7.291 -28.943 9.588 1.00 47.72 326 PHE A O 1
ATOM 2562 N N . ARG A 1 327 ? 5.354 -29.043 10.703 1.00 43.94 327 ARG A N 1
ATOM 2563 C CA . ARG A 1 327 ? 5.630 -30.322 11.384 1.00 43.94 327 ARG A CA 1
ATOM 2564 C C . ARG A 1 327 ? 4.986 -31.499 10.648 1.00 43.94 327 ARG A C 1
ATOM 2566 O O . ARG A 1 327 ? 4.147 -32.200 11.205 1.00 43.94 327 ARG A O 1
ATOM 2573 N N . THR A 1 328 ? 5.380 -31.753 9.403 1.00 44.72 328 THR A N 1
ATOM 2574 C CA . THR A 1 328 ? 5.125 -33.067 8.788 1.00 44.72 328 THR A CA 1
ATOM 2575 C C . THR A 1 328 ? 6.312 -33.995 9.079 1.00 44.72 328 THR A C 1
ATOM 2577 O O . THR A 1 328 ? 7.462 -33.603 8.868 1.00 44.72 328 THR A O 1
ATOM 2580 N N . PRO A 1 329 ? 6.095 -35.210 9.617 1.00 44.00 329 PRO A N 1
ATOM 2581 C CA . PRO A 1 329 ? 7.191 -36.133 9.870 1.00 44.00 329 PRO A CA 1
ATOM 2582 C C . PRO A 1 329 ? 7.743 -36.667 8.544 1.00 44.00 329 PRO A C 1
ATOM 2584 O O . PRO A 1 329 ? 7.014 -37.175 7.693 1.00 44.00 329 PRO A O 1
ATOM 2587 N N . LYS A 1 330 ? 9.063 -36.549 8.394 1.00 47.72 330 LYS A N 1
ATOM 2588 C CA . LYS A 1 330 ? 9.858 -37.099 7.292 1.00 47.72 330 LYS A CA 1
ATOM 2589 C C . LYS A 1 330 ? 9.574 -38.610 7.157 1.00 47.72 330 LYS A C 1
ATOM 2591 O O . LYS A 1 330 ? 9.692 -39.310 8.165 1.00 47.72 330 LYS A O 1
ATOM 2596 N N . PRO A 1 331 ? 9.223 -39.141 5.970 1.00 43.25 331 PRO A N 1
ATOM 2597 C CA . PRO A 1 331 ? 9.003 -40.574 5.811 1.00 43.25 331 PRO A CA 1
ATOM 2598 C C . PRO A 1 331 ? 10.314 -41.334 6.044 1.00 43.25 331 PRO A C 1
ATOM 2600 O O . PRO A 1 331 ? 11.363 -40.985 5.496 1.00 43.25 331 PRO A O 1
ATOM 2603 N N . SER A 1 332 ? 10.252 -42.357 6.895 1.00 45.19 332 SER A N 1
ATOM 2604 C CA . SER A 1 332 ? 11.356 -43.262 7.189 1.00 45.19 332 SER A CA 1
ATOM 2605 C C . SER A 1 332 ? 11.756 -44.027 5.926 1.00 45.19 332 SER A C 1
ATOM 2607 O O . SER A 1 332 ? 10.949 -44.732 5.323 1.00 45.19 332 SER A O 1
ATOM 2609 N N . SER A 1 333 ? 13.020 -43.903 5.516 1.00 42.47 333 SER A N 1
ATOM 2610 C CA . SER A 1 333 ? 13.567 -44.712 4.429 1.00 42.47 333 SER A CA 1
ATOM 2611 C C . SER A 1 333 ? 13.727 -46.155 4.907 1.00 42.47 333 SER A C 1
ATOM 2613 O O . SER A 1 333 ? 14.616 -46.461 5.705 1.00 42.47 333 SER A O 1
ATOM 2615 N N . SER A 1 334 ? 12.876 -47.052 4.420 1.00 45.38 334 SER A N 1
ATOM 2616 C CA . SER A 1 334 ? 13.093 -48.490 4.530 1.00 45.38 334 SER A CA 1
ATOM 2617 C C . SER A 1 334 ? 14.276 -48.896 3.647 1.00 45.38 334 SER A C 1
ATOM 2619 O O . SER A 1 334 ? 14.235 -48.744 2.426 1.00 45.38 334 SER A O 1
ATOM 2621 N N . HIS A 1 335 ? 15.324 -49.407 4.290 1.00 43.31 335 HIS A N 1
ATOM 2622 C CA . HIS A 1 335 ? 16.459 -50.087 3.673 1.00 43.31 335 HIS A CA 1
ATOM 2623 C C . HIS A 1 335 ? 15.977 -51.265 2.810 1.00 43.31 335 HIS A C 1
ATOM 2625 O O . HIS A 1 335 ? 15.278 -52.145 3.308 1.00 43.31 335 HIS A O 1
ATOM 2631 N N . VAL A 1 336 ? 16.389 -51.305 1.541 1.00 49.09 336 VAL A N 1
ATOM 2632 C CA . VAL A 1 336 ? 16.256 -52.476 0.662 1.00 49.09 336 VAL A CA 1
ATOM 2633 C C . VAL A 1 336 ? 17.644 -53.088 0.482 1.00 49.09 336 VAL A C 1
ATOM 2635 O O . VAL A 1 336 ? 18.572 -52.424 0.024 1.00 49.09 336 VAL A O 1
ATOM 2638 N N . THR A 1 337 ? 17.788 -54.343 0.893 1.00 53.03 337 THR A N 1
ATOM 2639 C CA . THR A 1 337 ? 18.964 -55.202 0.686 1.00 53.03 337 THR A CA 1
ATOM 2640 C C . THR A 1 337 ? 18.946 -55.774 -0.741 1.00 53.03 337 THR A C 1
ATOM 2642 O O . THR A 1 337 ? 17.862 -56.103 -1.228 1.00 53.03 337 THR A O 1
ATOM 2645 N N . PRO A 1 338 ? 20.095 -55.927 -1.429 1.00 49.09 338 PRO A N 1
ATOM 2646 C CA . PRO A 1 338 ? 20.126 -56.457 -2.792 1.00 49.09 338 PRO A CA 1
ATOM 2647 C C . PRO A 1 338 ? 20.162 -57.998 -2.801 1.00 49.09 338 PRO A C 1
ATOM 2649 O O . PRO A 1 338 ? 20.679 -58.593 -1.849 1.00 49.09 338 PRO A O 1
ATOM 2652 N N . PRO A 1 339 ? 19.639 -58.661 -3.851 1.00 61.53 339 PRO A N 1
ATOM 2653 C CA . PRO A 1 339 ? 19.708 -60.110 -3.971 1.00 61.53 339 PRO A CA 1
ATOM 2654 C C . PRO A 1 339 ? 21.040 -60.570 -4.582 1.00 61.53 339 PRO A C 1
ATOM 2656 O O . PRO A 1 339 ? 21.736 -59.802 -5.249 1.00 61.53 339 PRO A O 1
ATOM 2659 N N . SER A 1 340 ? 21.360 -61.830 -4.278 1.00 57.66 340 SER A N 1
ATOM 2660 C CA . SER A 1 340 ? 22.592 -62.571 -4.584 1.00 57.66 340 SER A CA 1
ATOM 2661 C C . SER A 1 340 ? 22.788 -62.931 -6.050 1.00 57.66 340 SER A C 1
ATOM 2663 O O . SER A 1 340 ? 21.772 -63.161 -6.744 1.00 57.66 340 SER A O 1
#